Protein AF-A0A4R5G8E4-F1 (afdb_monomer)

Sequence (306 aa):
MAGPEPRLIDLRTAVPADWSLTGLSAPQWDGVNYYRAPSAPFSRLTFTTAAPRFVQFRYQLFAPEKAVTGRVFLNGHLLDTFTFPAGKFVNREATGYTRAGDNTLVVEYLCGSSVCRNVPLRQYWSQVTLAKTSRARTDVGLGIERWILDAPGSPLSVQGTGKLLFDNENYFRFVNKREFTLSWPKGTRVLDASFQVSADEPFRVTVRMDGQIVMQKRGDRTTSVAPTLSLVGYPRATSLQVQVDCLSRHQDCARLYFTRASVVPPEVAAPPTLTTLLVTGGLVLLVLLLLAWGLRLLPAVDRVRG

pLDDT: mean 86.49, std 12.92, range [38.59, 98.06]

Nearest PDB structures (foldseek):
  7ay3-assembly1_A  TM=6.146E-01  e=5.479E-04  uncultured bacterium
  1ux7-assembly1_A  TM=6.074E-01  e=4.045E-03  Paenibacillus polymyxa
  6kka-assembly2_B  TM=2.864E-01  e=8.257E-04  Bacillus sp. 41M-1
  2dcj-assembly1_B  TM=2.643E-01  e=3.828E-04  Bacillus sp. 41M-1
  2dck-assembly1_A  TM=3.224E-01  e=6.095E-03  Bacillus sp. 41M-1

Solvent-accessible surface area (backbone atoms only — not comparable to full-atom values): 16578 Å² total; per-residue (Å²): 132,84,49,61,84,59,50,76,43,54,59,36,83,52,70,60,91,84,41,48,77,42,34,48,49,71,66,42,74,79,88,85,53,51,20,27,36,62,74,44,51,35,35,38,40,39,41,70,32,96,47,52,26,36,37,38,40,39,38,22,46,35,24,66,87,48,48,33,38,39,38,35,26,50,73,83,42,79,55,44,76,45,79,34,52,43,66,35,86,47,85,43,75,39,46,52,73,46,51,56,41,79,37,40,39,35,40,38,39,20,43,79,98,40,71,44,82,90,64,77,42,37,37,50,43,42,33,44,35,42,25,68,52,60,64,15,63,39,83,74,56,96,73,29,34,35,34,26,52,81,19,78,88,29,71,43,44,76,44,45,53,52,68,71,45,72,81,85,50,51,60,32,23,35,34,48,63,35,32,34,38,43,36,48,61,82,92,48,42,45,44,32,42,33,35,30,40,38,28,88,42,51,32,36,43,37,34,27,48,97,86,41,80,79,46,76,51,70,33,26,68,89,40,64,40,68,58,72,44,79,26,68,93,42,65,81,59,48,52,40,42,36,36,45,52,47,80,87,44,77,52,59,46,33,37,43,30,77,41,34,36,34,27,42,66,77,80,75,76,70,75,80,48,71,64,56,54,48,53,53,51,46,50,54,49,49,52,52,48,53,50,53,52,57,63,67,71,70,82,81,76,88,83,82,82,133

Structure (mmCIF, N/CA/C/O backbone):
data_AF-A0A4R5G8E4-F1
#
_entry.id   AF-A0A4R5G8E4-F1
#
loop_
_atom_site.group_PDB
_atom_site.id
_atom_site.type_symbol
_atom_site.label_atom_id
_atom_site.label_alt_id
_atom_site.label_comp_id
_atom_site.label_asym_id
_atom_site.label_entity_id
_atom_site.label_seq_id
_atom_site.pdbx_PDB_ins_code
_atom_site.Cartn_x
_atom_site.Cartn_y
_atom_site.Cartn_z
_atom_site.occupancy
_atom_site.B_iso_or_equiv
_atom_site.auth_seq_id
_atom_site.auth_comp_id
_atom_site.auth_asym_id
_atom_site.auth_atom_id
_atom_site.pdbx_PDB_model_num
ATOM 1 N N . MET A 1 1 ? 4.624 -3.985 17.337 1.00 46.62 1 MET A N 1
ATOM 2 C CA . MET A 1 1 ? 4.797 -5.258 16.604 1.00 46.62 1 MET A CA 1
ATOM 3 C C . MET A 1 1 ? 5.696 -4.939 15.432 1.00 46.62 1 MET A C 1
ATOM 5 O O . MET A 1 1 ? 5.311 -4.072 14.663 1.00 46.62 1 MET A O 1
ATOM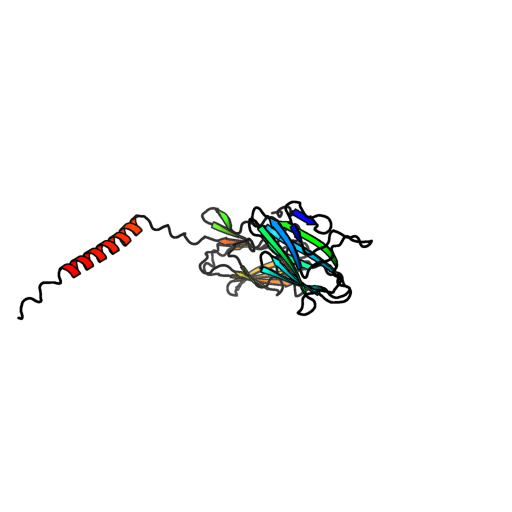 9 N N . ALA A 1 2 ? 6.884 -5.537 15.349 1.00 46.66 2 ALA A N 1
ATOM 10 C CA . ALA A 1 2 ? 7.732 -5.389 14.169 1.00 46.66 2 ALA A CA 1
ATOM 11 C C . ALA A 1 2 ? 7.016 -6.001 12.954 1.00 46.66 2 ALA A C 1
ATOM 13 O O . ALA A 1 2 ? 6.349 -7.034 13.093 1.00 46.66 2 ALA A O 1
ATOM 14 N N . GLY A 1 3 ? 7.101 -5.352 11.794 1.00 49.03 3 GLY A N 1
ATOM 15 C CA . GLY A 1 3 ? 6.592 -5.922 10.555 1.00 49.03 3 GLY A CA 1
ATOM 16 C C . GLY A 1 3 ? 7.321 -7.216 10.180 1.00 49.03 3 GLY A C 1
ATOM 17 O O . GLY A 1 3 ? 8.401 -7.512 10.690 1.00 49.03 3 GLY A O 1
ATOM 18 N N . PRO A 1 4 ? 6.722 -8.036 9.307 1.00 57.88 4 PRO A N 1
ATOM 19 C CA . PRO A 1 4 ? 7.383 -9.226 8.789 1.00 57.88 4 PRO A CA 1
ATOM 20 C C . PRO A 1 4 ? 8.597 -8.829 7.944 1.00 57.88 4 PRO A C 1
ATOM 22 O O . PRO A 1 4 ? 8.485 -7.908 7.138 1.00 57.88 4 PRO A O 1
ATOM 25 N N . GLU A 1 5 ? 9.708 -9.565 8.064 1.00 69.88 5 GLU A N 1
ATOM 26 C CA . GLU A 1 5 ? 10.880 -9.335 7.213 1.00 69.88 5 GLU A CA 1
ATOM 27 C C . GLU A 1 5 ? 10.486 -9.407 5.728 1.00 69.88 5 GLU A C 1
ATOM 29 O O . GLU A 1 5 ? 9.968 -10.437 5.264 1.00 69.88 5 GLU A O 1
ATOM 34 N N . PRO A 1 6 ? 10.659 -8.307 4.979 1.00 82.25 6 PRO A N 1
ATOM 35 C CA . PRO A 1 6 ? 10.312 -8.267 3.575 1.00 82.25 6 PRO A CA 1
ATOM 36 C C . PRO A 1 6 ? 11.346 -9.039 2.753 1.00 82.25 6 PRO A C 1
ATOM 38 O O . PRO A 1 6 ? 12.552 -8.856 2.905 1.00 82.25 6 PRO A O 1
ATOM 41 N N . ARG A 1 7 ? 10.884 -9.859 1.805 1.00 89.06 7 ARG A N 1
ATOM 42 C CA . ARG A 1 7 ? 11.763 -10.412 0.770 1.00 89.06 7 ARG A CA 1
ATOM 43 C C . ARG A 1 7 ? 11.917 -9.368 -0.326 1.00 89.06 7 ARG A C 1
ATOM 45 O O . ARG A 1 7 ? 10.941 -9.037 -1.000 1.00 89.06 7 ARG A O 1
ATOM 52 N N . LEU A 1 8 ? 13.135 -8.875 -0.503 1.00 90.44 8 LEU A N 1
ATOM 53 C CA . LEU A 1 8 ? 13.502 -7.939 -1.558 1.00 90.44 8 LEU A CA 1
ATOM 54 C C . LEU A 1 8 ? 14.050 -8.705 -2.765 1.00 90.44 8 LEU A C 1
ATOM 56 O O . LEU A 1 8 ? 14.945 -9.534 -2.622 1.00 90.44 8 LEU A O 1
ATOM 60 N N . ILE A 1 9 ? 13.515 -8.426 -3.951 1.00 93.06 9 ILE A N 1
ATOM 61 C CA . ILE A 1 9 ? 13.981 -8.978 -5.221 1.00 93.06 9 ILE A CA 1
ATOM 62 C C . ILE A 1 9 ? 14.403 -7.819 -6.122 1.00 93.06 9 ILE A C 1
ATOM 64 O O . ILE A 1 9 ? 13.571 -6.998 -6.515 1.00 93.06 9 ILE A O 1
ATOM 68 N N . ASP A 1 10 ? 15.690 -7.767 -6.460 1.00 92.12 10 ASP A N 1
ATOM 69 C CA . ASP A 1 10 ? 16.248 -6.805 -7.407 1.00 92.12 10 ASP A CA 1
ATOM 70 C C . ASP A 1 10 ? 16.200 -7.364 -8.834 1.00 92.12 10 ASP A C 1
ATOM 72 O O . ASP A 1 10 ? 17.018 -8.194 -9.217 1.00 92.12 10 ASP A O 1
ATOM 76 N N . LEU A 1 11 ? 15.256 -6.877 -9.639 1.00 91.81 11 LEU A N 1
ATOM 77 C CA . LEU A 1 11 ? 15.038 -7.350 -11.008 1.00 91.81 11 LEU A CA 1
ATOM 78 C C . LEU A 1 11 ? 16.075 -6.813 -12.005 1.00 91.81 11 LEU A C 1
ATOM 80 O O . LEU A 1 11 ? 16.074 -7.219 -13.171 1.00 91.81 11 LEU A O 1
ATOM 84 N N . ARG A 1 12 ? 16.954 -5.891 -11.592 1.00 87.50 12 ARG A N 1
ATOM 85 C CA . ARG A 1 12 ? 17.979 -5.314 -12.475 1.00 87.50 12 AR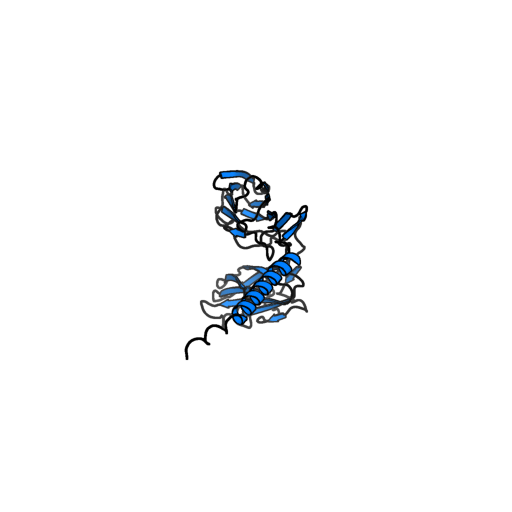G A CA 1
ATOM 86 C C . ARG A 1 12 ? 18.997 -6.361 -12.892 1.00 87.50 12 ARG A C 1
ATOM 88 O O . ARG A 1 12 ? 19.331 -6.442 -14.067 1.00 87.50 12 ARG A O 1
ATOM 95 N N . THR A 1 13 ? 19.452 -7.167 -11.939 1.00 82.56 13 THR A N 1
ATOM 96 C CA . THR A 1 13 ? 20.591 -8.077 -12.107 1.00 82.56 13 THR A CA 1
ATOM 97 C C . THR A 1 13 ? 20.150 -9.525 -12.252 1.00 82.56 13 THR A C 1
ATOM 99 O O . THR A 1 13 ? 20.629 -10.217 -13.146 1.00 82.56 13 THR A O 1
ATOM 102 N N . ALA A 1 14 ? 19.190 -9.977 -11.444 1.00 85.31 14 ALA A N 1
ATOM 103 C CA . ALA A 1 14 ? 18.739 -11.362 -11.441 1.00 85.31 14 ALA A CA 1
ATOM 104 C C . ALA A 1 14 ? 17.229 -11.469 -11.215 1.00 85.31 14 ALA A C 1
ATOM 106 O O . ALA A 1 14 ? 16.607 -10.649 -10.549 1.00 85.31 14 ALA A O 1
ATOM 107 N N . VAL A 1 15 ? 16.631 -12.513 -11.775 1.00 90.50 15 VAL A N 1
ATOM 108 C CA . VAL A 1 15 ? 15.240 -12.888 -11.513 1.00 90.50 15 VAL A CA 1
ATOM 109 C C . VAL A 1 15 ? 15.291 -14.255 -10.829 1.00 90.50 15 VAL A C 1
ATOM 111 O O . VAL A 1 15 ? 16.058 -15.101 -11.296 1.00 90.50 15 VAL A O 1
ATOM 114 N N . PRO A 1 16 ? 14.565 -14.481 -9.715 1.00 93.19 16 PRO A N 1
ATOM 115 C CA . PRO A 1 16 ? 14.513 -15.794 -9.077 1.00 93.19 16 PRO A CA 1
ATOM 116 C C . PRO A 1 16 ? 14.165 -16.895 -10.084 1.00 93.19 16 PRO A C 1
ATOM 118 O O . PRO A 1 16 ? 13.388 -16.656 -11.004 1.00 93.19 16 PRO A O 1
ATOM 121 N N . ALA A 1 17 ? 14.729 -18.092 -9.914 1.00 90.44 17 ALA A N 1
ATOM 122 C CA . ALA A 1 17 ? 14.579 -19.180 -10.886 1.00 90.44 17 ALA A CA 1
ATOM 123 C C . ALA A 1 17 ? 13.117 -19.630 -11.083 1.00 90.44 17 ALA A C 1
ATOM 125 O O . ALA A 1 17 ? 12.757 -20.117 -12.149 1.00 90.44 17 ALA A O 1
ATOM 126 N N . ASP A 1 18 ? 12.276 -19.450 -10.064 1.00 91.56 18 ASP A N 1
ATOM 127 C CA . ASP A 1 18 ? 10.840 -19.737 -10.069 1.00 91.56 18 ASP A CA 1
ATOM 128 C C . ASP A 1 18 ? 9.985 -18.585 -10.633 1.00 91.56 18 ASP A C 1
ATOM 130 O O . ASP A 1 18 ? 8.755 -18.660 -10.629 1.00 91.56 18 ASP A O 1
ATOM 134 N N . TRP A 1 19 ? 10.609 -17.485 -11.065 1.00 95.94 19 TRP A N 1
ATOM 135 C CA . TRP A 1 19 ? 9.947 -16.294 -11.597 1.00 95.94 19 TRP A CA 1
ATOM 136 C C . TRP A 1 19 ? 10.278 -16.137 -13.080 1.00 95.94 19 TRP A C 1
ATOM 138 O O . TRP A 1 19 ? 11.355 -16.503 -13.543 1.00 95.94 19 TRP A O 1
ATOM 148 N N . SER A 1 20 ? 9.365 -15.531 -13.836 1.00 95.88 20 SER A N 1
ATOM 149 C CA . SER A 1 20 ? 9.596 -15.223 -15.249 1.00 95.88 20 SER A CA 1
ATOM 150 C C . SER A 1 20 ? 9.395 -13.739 -15.510 1.00 95.88 20 SER A C 1
ATOM 152 O O . SER A 1 20 ? 8.371 -13.159 -15.145 1.00 95.88 20 SER A O 1
ATOM 154 N N . LEU A 1 21 ? 10.402 -13.121 -16.127 1.00 95.38 21 LEU A N 1
ATOM 155 C CA . LEU A 1 21 ? 10.407 -11.722 -16.534 1.00 95.38 21 LEU A CA 1
ATOM 156 C C . LEU A 1 21 ? 10.500 -11.655 -18.057 1.00 95.38 21 LEU A C 1
ATOM 158 O O . LEU A 1 21 ? 11.458 -12.143 -18.651 1.00 95.38 21 LEU A O 1
ATOM 162 N N . THR A 1 22 ? 9.506 -11.037 -18.684 1.00 95.62 22 THR A N 1
ATOM 163 C CA . THR A 1 22 ? 9.380 -10.932 -20.143 1.00 95.62 22 THR A CA 1
ATOM 164 C C . THR A 1 22 ? 9.108 -9.488 -20.563 1.00 95.62 22 THR A C 1
ATOM 166 O O . THR A 1 22 ? 8.729 -8.647 -19.744 1.00 95.62 22 THR A O 1
ATOM 169 N N . GLY A 1 23 ? 9.335 -9.183 -21.844 1.00 93.38 23 GLY A N 1
ATOM 170 C CA . GLY A 1 23 ? 9.199 -7.823 -22.383 1.00 93.38 23 GLY A CA 1
ATOM 171 C C . GLY A 1 23 ? 10.332 -6.869 -21.986 1.00 93.38 23 GLY A C 1
ATOM 172 O O . GLY A 1 23 ? 10.237 -5.670 -22.230 1.00 93.38 23 GLY A O 1
ATOM 173 N N . LEU A 1 24 ? 11.406 -7.392 -21.387 1.00 93.69 24 LEU A N 1
ATOM 174 C CA . LEU A 1 24 ? 12.638 -6.674 -21.065 1.00 93.69 24 LEU A CA 1
ATOM 175 C C . LEU A 1 24 ? 13.841 -7.430 -21.639 1.00 93.69 24 LEU A C 1
ATOM 177 O O . LEU A 1 24 ? 13.823 -8.658 -21.738 1.00 93.69 24 LEU A O 1
ATOM 181 N N . SER A 1 25 ? 14.903 -6.703 -21.971 1.00 93.50 25 SER A N 1
ATOM 182 C CA . SER A 1 25 ? 16.205 -7.271 -22.315 1.00 93.50 25 SER A CA 1
ATOM 183 C C . SER A 1 25 ? 16.842 -8.011 -21.130 1.00 93.50 25 SER A C 1
ATOM 185 O O . SER A 1 25 ? 16.441 -7.857 -19.968 1.00 93.50 25 SER A O 1
ATOM 187 N N . ALA A 1 26 ? 17.915 -8.756 -21.410 1.00 92.88 26 ALA A N 1
ATOM 188 C CA . ALA A 1 26 ? 18.899 -9.121 -20.390 1.00 92.88 26 ALA A CA 1
ATOM 189 C C . ALA A 1 26 ? 19.466 -7.856 -19.694 1.00 92.88 26 ALA A C 1
ATOM 191 O O . ALA A 1 26 ? 19.356 -6.763 -20.265 1.00 92.88 26 ALA A O 1
ATOM 192 N N . PRO A 1 27 ? 20.044 -7.970 -18.480 1.00 94.38 27 PRO A N 1
ATOM 193 C CA . PRO A 1 27 ? 20.725 -6.850 -17.834 1.00 94.38 27 PRO A CA 1
ATOM 194 C C . PRO A 1 27 ? 21.800 -6.251 -18.743 1.00 94.38 27 PRO A C 1
ATOM 196 O O . PRO A 1 27 ? 22.565 -6.977 -19.375 1.00 94.38 27 PRO A O 1
ATOM 199 N N . GLN A 1 28 ? 21.867 -4.928 -18.782 1.00 9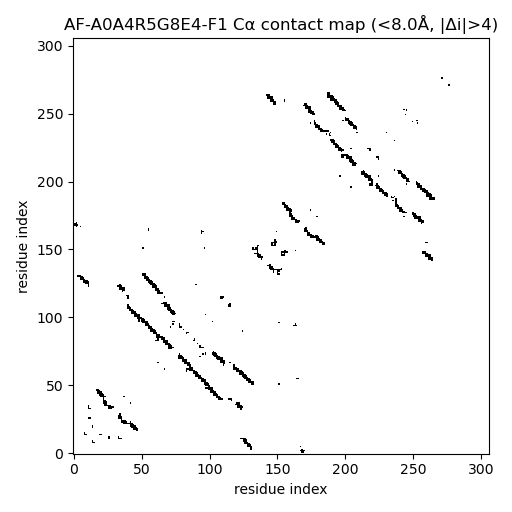4.81 28 GLN A N 1
ATOM 200 C CA . GLN A 1 28 ? 22.857 -4.145 -19.512 1.00 94.81 28 GLN A CA 1
ATOM 201 C C . GLN A 1 28 ? 23.531 -3.162 -18.556 1.00 94.81 28 GLN A C 1
ATOM 203 O O . GLN A 1 28 ? 22.960 -2.801 -17.529 1.00 94.81 28 GLN A O 1
ATOM 208 N N . TRP A 1 29 ? 24.739 -2.725 -18.898 1.00 93.06 29 TRP A N 1
ATOM 209 C CA . TRP A 1 29 ? 25.522 -1.755 -18.135 1.00 93.06 29 TRP A CA 1
ATOM 210 C C . TRP A 1 29 ? 25.802 -0.537 -19.014 1.00 93.06 29 TRP A C 1
ATOM 212 O O . TRP A 1 29 ? 26.236 -0.700 -20.153 1.00 93.06 29 TRP A O 1
ATOM 222 N N . ASP A 1 30 ? 25.537 0.673 -18.518 1.00 91.25 30 ASP A N 1
ATOM 223 C CA . ASP A 1 30 ? 25.777 1.921 -19.263 1.00 91.25 30 ASP A CA 1
ATOM 224 C C . ASP A 1 30 ? 27.037 2.685 -18.827 1.00 91.25 30 ASP A C 1
ATOM 226 O O . ASP A 1 30 ? 27.245 3.818 -19.253 1.00 91.25 30 ASP A O 1
ATOM 230 N N . GLY A 1 31 ? 27.876 2.075 -17.984 1.00 92.19 31 GLY A N 1
ATOM 231 C CA . GLY A 1 31 ? 29.051 2.719 -17.392 1.00 92.19 31 GLY A CA 1
ATOM 232 C C . GLY A 1 31 ? 28.839 3.182 -15.950 1.00 92.19 31 GLY A C 1
ATOM 233 O O . GLY A 1 31 ? 29.825 3.362 -15.240 1.00 92.19 31 GLY A O 1
ATOM 234 N N . VAL A 1 32 ? 27.585 3.330 -15.501 1.00 89.81 32 VAL A N 1
ATOM 235 C CA . VAL A 1 32 ? 27.260 3.819 -14.149 1.00 89.81 32 VAL A CA 1
ATOM 236 C C . VAL A 1 32 ? 26.230 2.940 -13.445 1.00 89.81 32 VAL A C 1
ATOM 238 O O . VAL A 1 32 ? 26.355 2.696 -12.247 1.00 89.81 32 VAL A O 1
ATOM 241 N N . ASN A 1 33 ? 25.206 2.465 -14.159 1.00 90.50 33 ASN A N 1
ATOM 242 C CA . ASN A 1 33 ? 24.128 1.671 -13.581 1.00 90.50 33 ASN A CA 1
ATOM 243 C C . ASN A 1 33 ? 23.747 0.478 -14.463 1.00 90.50 33 ASN A C 1
ATOM 245 O O . ASN A 1 33 ? 23.790 0.526 -15.695 1.00 90.50 33 ASN A O 1
ATOM 249 N N . TYR A 1 34 ? 23.285 -0.589 -13.807 1.00 92.50 34 TYR A N 1
ATOM 250 C CA . TYR A 1 34 ? 22.592 -1.666 -14.501 1.00 92.50 34 TYR A CA 1
ATOM 251 C C . TYR A 1 34 ? 21.193 -1.215 -14.913 1.00 92.50 34 TYR A C 1
ATOM 253 O O . TYR A 1 34 ? 20.479 -0.579 -14.135 1.00 92.50 34 TYR A O 1
ATOM 261 N N . TYR A 1 35 ? 20.784 -1.594 -16.118 1.00 93.69 35 TYR A N 1
ATOM 262 C CA . TYR A 1 35 ? 19.443 -1.351 -16.628 1.00 93.69 35 TYR A CA 1
ATOM 263 C C . TYR A 1 35 ? 18.946 -2.515 -17.479 1.00 93.69 35 TYR A C 1
ATOM 265 O O . TYR A 1 35 ? 19.704 -3.390 -17.892 1.00 93.69 35 TYR A O 1
ATOM 273 N N . ARG A 1 36 ? 17.645 -2.516 -17.759 1.00 94.62 36 ARG A N 1
ATOM 274 C CA . ARG A 1 36 ? 17.037 -3.343 -18.805 1.00 94.62 36 ARG A CA 1
ATOM 275 C C . ARG A 1 36 ? 16.257 -2.453 -19.759 1.00 94.62 36 ARG A C 1
ATOM 277 O O . ARG A 1 36 ? 15.609 -1.502 -19.322 1.00 94.62 36 ARG A O 1
ATOM 284 N N . ALA A 1 37 ? 16.303 -2.753 -21.048 1.00 93.19 37 ALA A N 1
ATOM 285 C CA . ALA A 1 37 ? 15.517 -2.061 -22.058 1.00 93.19 37 ALA A CA 1
ATOM 286 C C . ALA A 1 37 ? 14.212 -2.831 -22.316 1.00 93.19 37 ALA A C 1
ATOM 288 O O . ALA A 1 37 ? 14.268 -4.034 -22.586 1.00 93.19 37 ALA A O 1
ATOM 289 N N . PRO A 1 38 ? 13.035 -2.187 -22.242 1.00 91.62 38 PRO A N 1
ATOM 290 C CA . PRO A 1 38 ? 11.805 -2.758 -22.766 1.00 91.62 38 PRO A CA 1
ATOM 291 C C . PRO A 1 38 ? 11.956 -3.190 -24.225 1.00 91.62 38 PRO A C 1
ATOM 293 O O . PRO A 1 38 ? 12.318 -2.392 -25.085 1.00 91.62 38 PRO A O 1
ATOM 296 N N . SER A 1 39 ? 11.679 -4.465 -24.489 1.00 89.50 39 SER A N 1
ATOM 297 C CA . SER A 1 39 ? 11.668 -5.055 -25.834 1.00 89.50 39 SER A CA 1
ATOM 298 C C . SER A 1 39 ? 10.255 -5.166 -26.411 1.00 89.50 39 SER A C 1
ATOM 300 O O . SER A 1 39 ? 10.076 -5.555 -27.563 1.00 89.50 39 SER A O 1
ATOM 302 N N . ALA A 1 40 ? 9.247 -4.823 -25.611 1.00 87.31 40 ALA A N 1
ATOM 303 C CA . ALA A 1 40 ? 7.841 -4.857 -25.965 1.00 87.31 40 ALA A CA 1
ATOM 304 C C . ALA A 1 40 ? 7.106 -3.631 -25.381 1.00 87.31 40 ALA A C 1
ATOM 306 O O . AL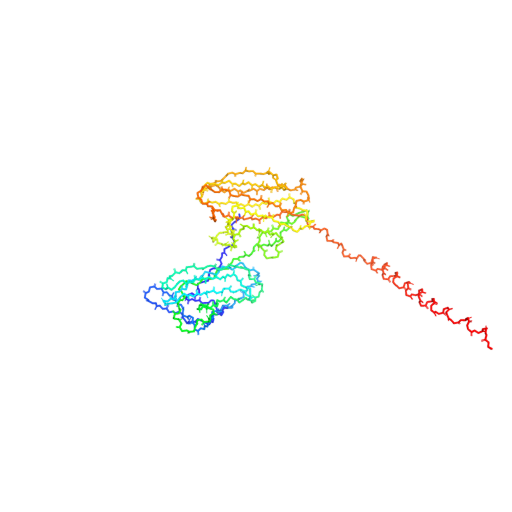A A 1 40 ? 7.615 -2.974 -24.470 1.00 87.31 40 ALA A O 1
ATOM 307 N N . PRO A 1 41 ? 5.874 -3.352 -25.848 1.00 89.69 41 PRO A N 1
ATOM 308 C CA . PRO A 1 41 ? 4.954 -2.353 -25.281 1.00 89.69 41 PRO A CA 1
ATOM 309 C C . PRO A 1 41 ? 4.696 -2.440 -23.774 1.00 89.69 41 PRO A C 1
ATOM 311 O O . PRO A 1 41 ? 4.137 -1.519 -23.177 1.00 89.69 41 PRO A O 1
ATOM 314 N N . PHE A 1 42 ? 5.042 -3.573 -23.177 1.00 93.19 42 PHE A N 1
ATOM 315 C CA . PHE A 1 42 ? 4.871 -3.858 -21.771 1.00 93.19 42 PHE A CA 1
ATOM 316 C C . PHE A 1 42 ? 6.031 -4.712 -21.268 1.00 93.19 42 PHE A C 1
ATOM 318 O O . PHE A 1 42 ? 6.632 -5.472 -22.028 1.00 93.19 42 PHE A O 1
ATOM 325 N N . SER A 1 43 ? 6.287 -4.642 -19.968 1.00 94.38 43 SER A N 1
ATOM 326 C CA . SER A 1 43 ? 7.040 -5.667 -19.251 1.00 94.38 43 SER A CA 1
ATOM 327 C C . SER A 1 43 ? 6.099 -6.475 -18.372 1.00 94.38 43 SER A C 1
ATOM 329 O O . SER A 1 43 ? 5.084 -5.970 -17.883 1.00 94.38 43 SER A O 1
ATOM 331 N N . ARG A 1 44 ? 6.407 -7.759 -18.203 1.00 96.50 44 ARG A N 1
ATOM 332 C CA . ARG A 1 44 ? 5.591 -8.681 -17.417 1.00 96.50 44 ARG A CA 1
ATOM 333 C C . ARG A 1 44 ? 6.473 -9.521 -16.516 1.00 96.50 44 ARG A C 1
ATOM 335 O O . ARG A 1 44 ? 7.383 -10.192 -16.996 1.00 96.50 44 ARG A O 1
ATOM 342 N N . LEU A 1 45 ? 6.133 -9.527 -15.236 1.00 97.12 45 LEU A N 1
ATOM 343 C CA . LEU A 1 45 ? 6.688 -10.420 -14.236 1.00 97.12 45 LEU A CA 1
ATOM 344 C C . LEU A 1 45 ? 5.605 -11.395 -13.773 1.00 97.12 45 LEU A C 1
ATOM 346 O O . LEU A 1 45 ? 4.571 -10.969 -13.260 1.00 97.12 45 LEU A O 1
ATOM 350 N N . THR A 1 46 ? 5.854 -12.691 -13.911 1.00 97.50 46 THR A N 1
ATOM 351 C CA . THR A 1 46 ? 5.015 -13.744 -13.329 1.00 97.50 46 THR A CA 1
ATOM 352 C C . THR A 1 46 ? 5.755 -14.432 -12.196 1.00 97.50 46 THR A C 1
ATOM 354 O O . THR A 1 46 ? 6.925 -14.790 -12.343 1.00 97.50 46 THR A O 1
ATOM 357 N N . PHE A 1 47 ? 5.074 -14.610 -11.071 1.00 96.81 47 PHE A N 1
ATOM 358 C CA . PHE A 1 47 ? 5.649 -15.192 -9.865 1.00 96.81 47 PHE A CA 1
ATOM 359 C C . PHE A 1 47 ? 4.577 -15.855 -9.008 1.00 96.81 47 PHE A C 1
ATOM 361 O O . PHE A 1 47 ? 3.399 -15.497 -9.078 1.00 96.81 47 PHE A O 1
ATOM 368 N N . THR A 1 48 ? 4.984 -16.798 -8.164 1.00 94.94 48 THR A N 1
ATOM 369 C CA . THR A 1 48 ? 4.067 -17.520 -7.282 1.00 94.94 48 THR A CA 1
ATOM 370 C C . THR A 1 48 ? 4.210 -17.053 -5.838 1.00 94.94 48 THR A C 1
ATOM 372 O O . THR A 1 48 ? 5.290 -16.681 -5.371 1.00 94.94 48 THR A O 1
ATOM 375 N N . THR A 1 49 ? 3.101 -17.043 -5.100 1.00 93.06 49 THR A N 1
ATOM 376 C CA . THR A 1 49 ? 3.127 -16.832 -3.649 1.00 93.06 49 THR A CA 1
ATOM 377 C C . THR A 1 49 ? 2.268 -17.876 -2.952 1.00 93.06 49 THR A C 1
ATOM 379 O O . THR A 1 49 ? 1.113 -18.061 -3.312 1.00 93.06 49 THR A O 1
ATOM 382 N N . ALA A 1 50 ? 2.797 -18.534 -1.917 1.00 91.00 50 ALA A N 1
ATOM 383 C CA . ALA A 1 50 ? 2.075 -19.588 -1.188 1.00 91.00 50 ALA A CA 1
ATOM 384 C C . ALA A 1 50 ? 0.819 -19.091 -0.437 1.00 91.00 50 ALA A C 1
ATOM 386 O O . ALA A 1 50 ? -0.077 -19.861 -0.121 1.00 91.00 50 ALA A O 1
ATOM 387 N N . ALA A 1 51 ? 0.762 -17.796 -0.136 1.00 90.19 51 ALA A N 1
ATOM 388 C CA . ALA A 1 51 ? -0.353 -17.116 0.515 1.00 90.19 51 ALA A CA 1
ATOM 389 C C . ALA A 1 51 ? -0.390 -15.667 0.008 1.00 90.19 51 ALA A C 1
ATOM 391 O O . ALA A 1 51 ? 0.638 -15.216 -0.511 1.00 90.19 51 ALA A O 1
ATOM 392 N N . PRO A 1 52 ? -1.498 -14.922 0.185 1.00 90.38 52 PRO A N 1
ATOM 393 C CA . PRO A 1 52 ? -1.526 -13.494 -0.109 1.00 90.38 52 PRO A CA 1
ATOM 394 C C . PRO A 1 52 ? -0.333 -12.759 0.516 1.00 90.38 52 PRO A C 1
ATOM 396 O O . PRO A 1 52 ? 0.044 -13.005 1.666 1.00 90.38 52 PRO A O 1
ATOM 399 N N . ARG A 1 53 ? 0.293 -11.875 -0.260 1.00 91.31 53 ARG A N 1
ATOM 400 C CA . ARG A 1 53 ? 1.418 -11.025 0.146 1.00 91.31 53 ARG A CA 1
ATOM 401 C C . ARG A 1 53 ? 1.107 -9.585 -0.200 1.00 91.31 53 ARG A C 1
ATOM 403 O O . ARG A 1 53 ? 0.460 -9.306 -1.205 1.00 91.31 53 ARG A O 1
ATOM 410 N N . PHE A 1 54 ? 1.596 -8.669 0.621 1.00 91.31 54 PHE A N 1
ATOM 411 C CA . PHE A 1 54 ? 1.728 -7.296 0.173 1.00 91.31 54 PHE A CA 1
ATOM 412 C C . PHE A 1 54 ? 2.873 -7.246 -0.835 1.00 91.31 54 PHE A C 1
ATOM 414 O O . PHE A 1 54 ? 3.941 -7.813 -0.584 1.00 91.31 54 PHE A O 1
ATOM 421 N N . VAL A 1 55 ? 2.640 -6.589 -1.963 1.00 92.50 55 VAL A N 1
ATOM 422 C CA . VAL A 1 55 ? 3.657 -6.338 -2.975 1.00 92.50 55 VAL A CA 1
ATOM 423 C C . VAL A 1 55 ? 3.869 -4.840 -3.118 1.00 92.50 55 VAL A C 1
ATOM 425 O O . VAL A 1 55 ? 2.917 -4.078 -3.274 1.00 92.50 55 VAL A O 1
ATOM 428 N N . GLN A 1 56 ? 5.132 -4.433 -3.084 1.00 93.50 56 GLN A N 1
ATOM 429 C CA . GLN A 1 56 ? 5.579 -3.092 -3.434 1.00 93.50 56 GLN A CA 1
ATOM 430 C C . GLN A 1 56 ? 6.529 -3.215 -4.616 1.00 93.50 56 GLN A C 1
ATOM 432 O O . GLN A 1 56 ? 7.584 -3.841 -4.524 1.00 93.50 56 GLN A O 1
ATOM 437 N N . PHE A 1 57 ? 6.129 -2.634 -5.738 1.00 94.19 57 PHE A N 1
ATOM 438 C CA . PHE A 1 57 ? 6.914 -2.582 -6.954 1.00 94.19 57 PHE A CA 1
ATOM 439 C C . PHE A 1 57 ? 7.478 -1.178 -7.126 1.00 94.19 57 PHE A C 1
ATOM 441 O O . PHE A 1 57 ? 6.756 -0.238 -7.465 1.00 94.19 57 PHE A O 1
ATOM 448 N N . ARG A 1 58 ? 8.779 -1.042 -6.873 1.00 93.12 58 ARG A N 1
ATOM 449 C CA . ARG A 1 58 ? 9.530 0.189 -7.115 1.00 93.12 58 ARG A CA 1
ATOM 450 C C . ARG A 1 58 ? 10.148 0.119 -8.490 1.00 93.12 58 ARG A C 1
ATOM 452 O O . ARG A 1 58 ? 10.825 -0.858 -8.815 1.00 93.12 58 ARG A O 1
ATOM 459 N N . TYR A 1 59 ? 9.941 1.162 -9.277 1.00 90.31 59 TYR A N 1
ATOM 460 C CA . TYR A 1 59 ? 10.508 1.227 -10.604 1.00 90.31 59 TYR A CA 1
ATOM 461 C C . TYR A 1 59 ? 10.927 2.639 -11.016 1.00 90.31 59 TYR A C 1
ATOM 463 O O . TYR A 1 59 ? 10.288 3.630 -10.667 1.00 90.31 59 TYR A O 1
ATOM 471 N N . GLN A 1 60 ? 12.020 2.727 -11.764 1.00 93.56 60 GLN A N 1
ATOM 472 C CA . GLN A 1 60 ? 12.556 3.950 -12.342 1.00 93.56 60 GLN A CA 1
ATOM 473 C C . GLN A 1 60 ? 12.747 3.724 -13.835 1.00 93.56 60 GLN A C 1
ATOM 475 O O . GLN A 1 60 ? 13.486 2.826 -14.249 1.00 93.56 60 GLN A O 1
ATOM 480 N N . LEU A 1 61 ? 12.077 4.552 -14.628 1.00 92.50 61 LEU A N 1
ATOM 481 C CA . LEU A 1 61 ? 12.154 4.540 -16.079 1.00 92.50 61 LEU A CA 1
ATOM 482 C C . LEU A 1 61 ? 12.803 5.840 -16.551 1.00 92.50 61 LEU A C 1
ATOM 484 O O . LEU A 1 61 ? 12.458 6.919 -16.068 1.00 92.50 61 LEU A O 1
ATOM 488 N N . PHE A 1 62 ? 13.712 5.723 -17.507 1.00 92.38 62 PHE A N 1
ATOM 489 C CA . PHE A 1 62 ? 14.290 6.833 -18.243 1.00 92.38 62 PHE A CA 1
ATOM 490 C C . PHE A 1 62 ? 13.873 6.734 -19.709 1.00 92.38 62 PHE A C 1
ATOM 492 O O . PHE A 1 62 ? 13.982 5.674 -20.330 1.00 92.38 62 PHE A O 1
ATOM 499 N N . ALA A 1 63 ? 13.402 7.852 -20.250 1.00 92.06 63 ALA A N 1
ATOM 500 C CA . ALA A 1 63 ? 13.063 8.014 -21.654 1.00 92.06 63 ALA A CA 1
ATOM 501 C C . ALA A 1 63 ? 13.690 9.334 -22.126 1.00 92.06 63 ALA A C 1
ATOM 503 O O . ALA A 1 63 ? 13.323 10.379 -21.591 1.00 92.06 63 ALA A O 1
ATOM 504 N N . PRO A 1 64 ? 14.647 9.331 -23.067 1.00 90.81 64 PRO A N 1
ATOM 505 C CA . PRO A 1 64 ? 15.428 10.530 -23.373 1.00 90.81 64 PRO A CA 1
ATOM 506 C C . PRO A 1 64 ? 14.596 11.617 -24.061 1.00 90.81 64 PRO A C 1
ATOM 508 O O . PRO A 1 64 ? 14.716 12.788 -23.722 1.00 90.81 64 PRO A O 1
ATOM 511 N N . GLU A 1 65 ? 13.723 11.230 -24.990 1.00 89.56 65 GLU A N 1
ATOM 512 C CA . GLU A 1 65 ? 13.114 12.170 -25.943 1.00 89.56 65 GLU A CA 1
ATOM 513 C C . GLU A 1 65 ? 11.639 12.465 -25.672 1.00 89.56 65 GLU A C 1
ATOM 515 O O . GLU A 1 65 ? 11.130 13.519 -26.049 1.00 89.56 65 GLU A O 1
ATOM 520 N N . LYS A 1 66 ? 10.918 11.531 -25.044 1.00 91.00 66 LYS A N 1
ATOM 521 C CA . LYS A 1 66 ? 9.467 11.632 -24.859 1.00 91.00 66 LYS A CA 1
ATOM 522 C C . LYS A 1 66 ? 9.061 11.256 -23.452 1.00 91.00 66 LYS A C 1
ATOM 524 O O . LYS A 1 66 ? 9.626 10.346 -22.853 1.00 91.00 66 LYS A O 1
ATOM 529 N N . ALA A 1 67 ? 8.046 11.955 -22.951 1.00 93.19 67 ALA A N 1
ATOM 530 C CA . ALA A 1 67 ? 7.393 11.555 -21.723 1.00 93.19 67 ALA A CA 1
ATOM 531 C C . ALA A 1 67 ? 6.633 10.241 -21.943 1.00 93.19 67 ALA A C 1
ATOM 533 O O . ALA A 1 67 ? 6.031 10.028 -22.998 1.00 93.19 67 ALA A O 1
ATOM 534 N N . VAL A 1 68 ? 6.658 9.381 -20.931 1.00 93.81 68 VAL A N 1
ATOM 535 C CA . VAL A 1 68 ? 6.040 8.055 -20.962 1.00 93.81 68 VAL A CA 1
ATOM 536 C C . VAL A 1 68 ? 5.065 7.939 -19.811 1.00 93.81 68 VAL A C 1
ATOM 538 O O . VAL A 1 68 ? 5.406 8.234 -18.669 1.00 93.81 68 VAL A O 1
ATOM 541 N N . THR A 1 69 ? 3.861 7.470 -20.090 1.00 95.19 69 THR A N 1
ATOM 542 C CA . THR A 1 69 ? 2.903 7.069 -19.071 1.00 95.19 69 THR A CA 1
ATOM 543 C C . THR A 1 69 ? 3.041 5.572 -18.826 1.00 95.19 69 THR A C 1
ATOM 545 O O . THR A 1 69 ? 2.814 4.764 -19.721 1.00 95.19 69 THR A O 1
ATOM 548 N N . GLY A 1 70 ? 3.435 5.200 -17.611 1.00 93.88 70 GLY A N 1
ATOM 549 C CA . GLY A 1 70 ? 3.460 3.820 -17.145 1.00 93.88 70 GLY A CA 1
ATOM 550 C C . GLY A 1 70 ? 2.167 3.478 -16.414 1.00 93.88 70 GLY A C 1
ATOM 551 O O . GLY A 1 70 ? 1.826 4.159 -15.446 1.00 93.88 70 GLY A O 1
ATOM 552 N N . ARG A 1 71 ? 1.470 2.422 -16.833 1.00 95.50 71 ARG A N 1
ATOM 553 C CA . ARG A 1 71 ? 0.325 1.861 -16.097 1.00 95.50 71 ARG A CA 1
ATOM 554 C C . ARG A 1 71 ? 0.746 0.543 -15.469 1.00 95.50 71 ARG A C 1
ATOM 556 O O . ARG A 1 71 ? 1.211 -0.345 -16.179 1.00 95.50 71 ARG A O 1
ATOM 563 N N . VAL A 1 72 ? 0.619 0.432 -14.150 1.00 95.69 72 VAL A N 1
ATOM 564 C CA . VAL A 1 72 ? 1.048 -0.760 -13.412 1.00 95.69 72 VAL A CA 1
ATOM 565 C C . VAL A 1 72 ? -0.169 -1.569 -13.010 1.00 95.69 72 VAL A C 1
ATOM 567 O O . VAL A 1 72 ? -1.057 -1.056 -12.332 1.00 95.69 72 VAL A O 1
ATOM 570 N N . PHE A 1 73 ? -0.189 -2.840 -13.390 1.00 97.25 73 PHE A N 1
ATOM 571 C CA . PHE A 1 73 ? -1.260 -3.773 -13.081 1.00 97.25 73 PHE A CA 1
ATOM 572 C C . PHE A 1 73 ? -0.738 -4.943 -12.261 1.00 97.25 73 PHE A C 1
ATOM 574 O O . PHE A 1 73 ? 0.369 -5.427 -12.492 1.00 97.25 73 PHE A O 1
ATOM 581 N N . LEU A 1 74 ? -1.571 -5.447 -11.357 1.00 97.06 74 LEU A N 1
ATOM 582 C CA . LEU A 1 74 ? -1.357 -6.705 -10.656 1.00 97.06 74 LEU A CA 1
ATOM 583 C C . LEU A 1 74 ? -2.597 -7.572 -10.824 1.00 97.06 74 LEU A C 1
ATOM 585 O O . LEU A 1 74 ? -3.696 -7.173 -10.449 1.00 97.06 74 LEU A O 1
ATOM 589 N N . ASN A 1 75 ? -2.421 -8.759 -11.401 1.00 96.88 75 ASN A N 1
ATOM 590 C CA . ASN A 1 75 ? -3.504 -9.701 -11.690 1.00 96.88 75 ASN A CA 1
ATOM 591 C C . ASN A 1 75 ? -4.660 -9.052 -12.477 1.00 96.88 75 ASN A C 1
ATOM 593 O O . ASN A 1 75 ? -5.825 -9.322 -12.213 1.00 96.88 75 ASN A O 1
ATOM 597 N N . GLY A 1 76 ? -4.330 -8.154 -13.413 1.00 95.94 76 GLY A N 1
ATOM 598 C CA . GLY A 1 76 ? -5.300 -7.408 -14.225 1.00 95.94 76 GLY A CA 1
ATOM 599 C C . GLY A 1 76 ? -5.896 -6.164 -13.554 1.00 95.94 76 GLY A C 1
ATOM 600 O O . GLY A 1 76 ? -6.522 -5.356 -14.234 1.00 95.94 76 GLY A O 1
ATOM 601 N N . HIS A 1 77 ? -5.667 -5.948 -12.257 1.00 94.50 77 HIS A N 1
ATOM 602 C CA . HIS A 1 77 ? -6.124 -4.748 -11.560 1.00 94.50 77 HIS A CA 1
ATOM 603 C C . HIS A 1 77 ? -5.104 -3.623 -11.692 1.00 94.50 77 HIS A C 1
ATOM 605 O O . HIS A 1 77 ? -3.934 -3.806 -11.358 1.00 94.50 77 HIS A O 1
ATOM 611 N N . LEU A 1 78 ? -5.549 -2.453 -12.155 1.00 94.75 78 LEU A N 1
ATOM 612 C CA . LEU A 1 78 ? -4.719 -1.253 -12.197 1.00 94.75 78 LEU A CA 1
ATOM 613 C C . LEU A 1 78 ? -4.369 -0.837 -10.765 1.00 94.75 78 LEU A C 1
ATOM 615 O O . LEU A 1 78 ? -5.255 -0.482 -9.991 1.00 94.75 78 LEU A O 1
ATOM 619 N N . LEU A 1 79 ? -3.083 -0.877 -10.429 1.00 91.19 79 LEU A N 1
ATOM 620 C CA . LEU A 1 79 ? -2.573 -0.399 -9.150 1.00 91.19 79 LEU A CA 1
ATOM 621 C C . LEU A 1 79 ? -2.332 1.106 -9.185 1.00 91.19 79 LEU A C 1
ATOM 623 O O . LEU A 1 79 ? -2.662 1.806 -8.232 1.00 91.19 79 LEU A O 1
ATOM 627 N N . ASP A 1 80 ? -1.721 1.597 -10.265 1.00 92.38 80 ASP A N 1
ATOM 628 C CA . ASP A 1 80 ? -1.345 3.004 -10.374 1.00 92.38 80 ASP A CA 1
ATOM 629 C C . ASP A 1 80 ? -1.026 3.407 -11.827 1.00 92.38 80 ASP A C 1
ATOM 631 O O . ASP A 1 80 ? -0.801 2.561 -12.699 1.00 92.38 80 ASP A O 1
ATOM 635 N N . THR A 1 81 ? -1.009 4.713 -12.094 1.00 93.81 81 THR A N 1
ATOM 636 C CA . THR A 1 81 ? -0.625 5.316 -13.376 1.00 93.81 81 THR A CA 1
ATOM 637 C C . THR A 1 81 ? 0.320 6.483 -13.131 1.00 93.81 81 THR A C 1
ATOM 639 O O . THR A 1 81 ? -0.003 7.421 -12.407 1.00 93.81 81 THR A O 1
ATOM 642 N N . PHE A 1 82 ? 1.481 6.462 -13.780 1.00 90.62 82 PHE A N 1
ATOM 643 C CA . PHE A 1 82 ? 2.521 7.462 -13.571 1.00 90.62 82 PHE A CA 1
ATOM 644 C C . PHE A 1 82 ? 3.018 8.044 -14.875 1.00 90.62 82 PHE A C 1
ATOM 646 O O . PHE A 1 82 ? 3.179 7.328 -15.856 1.00 90.62 82 PHE A O 1
ATOM 653 N N . THR A 1 83 ? 3.395 9.316 -14.839 1.00 92.12 83 THR A N 1
ATOM 654 C CA . THR A 1 83 ? 4.137 9.949 -15.928 1.00 92.12 83 THR A CA 1
ATOM 655 C C . THR A 1 83 ? 5.622 10.040 -15.577 1.00 92.12 83 THR A C 1
ATOM 657 O O . THR A 1 83 ? 5.996 10.518 -14.496 1.00 92.12 83 THR A O 1
ATOM 660 N N . PHE A 1 84 ? 6.452 9.586 -16.512 1.00 92.12 84 PHE A N 1
ATOM 661 C CA . PHE A 1 84 ? 7.901 9.735 -16.578 1.00 92.12 84 PHE A CA 1
ATOM 662 C C . PHE A 1 84 ? 8.213 10.863 -17.555 1.00 92.12 84 PHE A C 1
ATOM 664 O O . PHE A 1 84 ? 7.962 10.705 -18.749 1.00 92.12 84 PHE A O 1
ATOM 671 N N . PRO A 1 85 ? 8.701 12.019 -17.085 1.00 93.75 85 PRO A N 1
ATOM 672 C CA . PRO A 1 85 ? 9.087 13.107 -17.970 1.00 93.75 85 PRO A CA 1
ATOM 673 C C . PRO A 1 85 ? 10.266 12.713 -18.868 1.00 93.75 85 PRO A C 1
ATOM 675 O O . PRO A 1 85 ? 11.143 11.959 -18.444 1.00 93.75 85 PRO A O 1
ATOM 678 N N . ALA A 1 86 ? 10.313 13.278 -20.076 1.00 93.94 86 ALA A N 1
ATOM 679 C CA . ALA A 1 86 ? 11.456 13.125 -20.972 1.00 93.94 86 ALA A CA 1
ATOM 680 C C . ALA A 1 86 ? 12.751 13.618 -20.303 1.00 93.94 86 ALA A C 1
ATOM 682 O O . ALA A 1 86 ? 12.749 14.640 -19.610 1.00 93.94 86 ALA A O 1
ATOM 683 N N . GLY A 1 87 ? 13.845 12.884 -20.500 1.00 93.19 87 GLY A N 1
ATOM 684 C CA . GLY A 1 87 ? 15.182 13.233 -20.027 1.00 93.19 87 GLY A CA 1
ATOM 685 C C . GLY A 1 87 ? 15.357 13.228 -18.505 1.00 93.19 87 GLY A C 1
ATOM 686 O O . GLY A 1 87 ? 16.381 13.703 -18.021 1.00 93.19 87 GLY A O 1
ATOM 687 N N . LYS A 1 88 ? 14.390 12.718 -17.727 1.00 92.31 88 LYS A N 1
ATOM 688 C CA . LYS A 1 88 ? 14.453 12.715 -16.257 1.00 92.31 88 LYS A CA 1
ATOM 689 C C . LYS A 1 88 ? 14.332 11.314 -15.680 1.00 92.31 88 LYS A C 1
ATOM 691 O O . LYS A 1 88 ? 13.516 10.509 -16.116 1.00 92.31 88 LYS A O 1
ATOM 696 N N . PHE A 1 89 ? 15.100 11.069 -14.625 1.00 88.25 89 PHE A N 1
ATOM 697 C CA . PHE A 1 89 ? 14.952 9.891 -13.782 1.00 88.25 89 PHE A CA 1
ATOM 698 C C . PHE A 1 89 ? 13.906 10.171 -12.709 1.00 88.25 89 PHE A C 1
ATOM 700 O O . PHE A 1 89 ? 14.037 11.125 -11.941 1.00 88.25 89 PHE A O 1
ATOM 707 N N . VAL A 1 90 ? 12.861 9.346 -12.648 1.00 86.31 90 VAL A N 1
ATOM 708 C CA . VAL A 1 90 ? 11.834 9.460 -11.609 1.00 86.31 90 VAL A CA 1
ATOM 709 C C . VAL A 1 90 ? 11.555 8.094 -11.008 1.00 86.31 90 VAL A C 1
ATOM 711 O O . VAL A 1 90 ? 11.209 7.155 -11.719 1.00 86.31 90 VAL A O 1
ATOM 714 N N . ASN A 1 91 ? 11.681 8.001 -9.686 1.00 88.19 91 ASN A N 1
ATOM 715 C CA . ASN A 1 91 ? 11.302 6.811 -8.936 1.00 88.19 91 ASN A CA 1
ATOM 716 C C . ASN A 1 91 ? 9.790 6.793 -8.746 1.00 88.19 91 ASN A C 1
ATOM 718 O O . ASN A 1 91 ? 9.203 7.766 -8.265 1.00 88.19 91 ASN A O 1
ATOM 722 N N . ARG A 1 92 ? 9.164 5.680 -9.109 1.00 91.12 92 ARG A N 1
ATOM 723 C CA . ARG A 1 92 ? 7.744 5.418 -8.905 1.00 91.12 92 ARG A CA 1
ATOM 724 C C . ARG A 1 92 ? 7.568 4.133 -8.122 1.00 91.12 92 ARG A C 1
ATOM 726 O O . ARG A 1 92 ? 8.425 3.254 -8.121 1.00 91.12 92 ARG A O 1
ATOM 733 N N . GLU A 1 93 ? 6.445 4.049 -7.434 1.00 91.31 93 GLU A N 1
ATOM 734 C CA . GLU A 1 93 ? 6.132 2.919 -6.577 1.00 91.31 93 GLU A CA 1
ATOM 735 C C . GLU A 1 93 ? 4.656 2.578 -6.705 1.00 91.31 93 GLU A C 1
ATOM 737 O O . GLU A 1 93 ? 3.813 3.423 -6.412 1.00 91.31 93 GLU A O 1
ATOM 742 N N . ALA A 1 94 ? 4.348 1.350 -7.107 1.00 92.00 94 ALA A N 1
ATOM 743 C CA . ALA A 1 94 ? 3.001 0.794 -7.094 1.00 92.00 94 ALA A CA 1
ATOM 744 C C . ALA A 1 94 ? 2.897 -0.274 -6.003 1.00 92.00 94 ALA A C 1
ATOM 746 O O . ALA A 1 94 ? 3.838 -1.037 -5.782 1.00 92.00 94 ALA A O 1
ATOM 747 N N . THR A 1 95 ? 1.756 -0.345 -5.326 1.00 92.25 95 THR A N 1
ATOM 748 C CA . THR A 1 95 ? 1.539 -1.260 -4.203 1.00 92.25 95 THR A CA 1
ATOM 749 C C . THR A 1 95 ? 0.207 -1.979 -4.340 1.00 92.25 95 THR A C 1
ATOM 751 O O . THR A 1 95 ? -0.734 -1.458 -4.934 1.00 92.25 95 THR A O 1
ATOM 754 N N . GLY A 1 96 ? 0.121 -3.195 -3.807 1.00 90.00 96 GLY A N 1
ATOM 755 C CA . GLY A 1 96 ? -1.099 -3.993 -3.859 1.00 90.00 96 GLY A CA 1
ATOM 756 C C . GLY A 1 96 ? -0.978 -5.302 -3.090 1.00 90.00 96 GLY A C 1
ATOM 757 O O . GLY A 1 96 ? 0.001 -5.535 -2.379 1.00 90.00 96 GLY A O 1
ATOM 758 N N . TYR A 1 97 ? -1.974 -6.171 -3.258 1.00 91.50 97 TYR A N 1
ATOM 759 C CA . TYR A 1 97 ? -1.991 -7.500 -2.654 1.00 91.50 97 TYR A CA 1
ATOM 760 C C . TYR A 1 97 ? -1.998 -8.594 -3.713 1.00 91.50 97 TYR A C 1
ATOM 762 O O . TYR A 1 97 ? -2.798 -8.578 -4.648 1.00 91.50 97 TYR A O 1
ATOM 770 N N . THR A 1 98 ? -1.107 -9.562 -3.540 1.00 92.81 98 THR A N 1
ATOM 771 C CA . THR A 1 98 ? -1.084 -10.793 -4.323 1.00 92.81 98 THR A CA 1
ATOM 772 C C . THR A 1 98 ? -2.156 -11.757 -3.820 1.00 92.81 98 THR A C 1
ATOM 774 O O . THR A 1 98 ? -2.632 -11.660 -2.685 1.00 92.81 98 THR A O 1
ATOM 777 N N . ARG A 1 99 ? -2.509 -12.732 -4.654 1.00 91.38 99 ARG A N 1
ATOM 778 C CA . ARG A 1 99 ? -3.301 -13.904 -4.259 1.00 91.38 99 ARG A CA 1
ATOM 779 C C . ARG A 1 99 ? -2.384 -15.100 -4.013 1.00 91.38 99 ARG A C 1
ATOM 781 O O . ARG A 1 99 ? -1.239 -15.105 -4.462 1.00 91.38 99 ARG A O 1
ATOM 788 N N . ALA A 1 100 ? -2.891 -16.129 -3.339 1.00 91.81 100 ALA A N 1
ATOM 789 C CA . ALA A 1 100 ? -2.210 -17.421 -3.318 1.00 91.81 100 ALA A CA 1
ATOM 790 C C . ALA A 1 100 ? -2.113 -18.004 -4.746 1.00 91.81 100 ALA A C 1
ATOM 792 O O . ALA A 1 100 ? -3.040 -17.841 -5.541 1.00 91.81 100 ALA A O 1
ATOM 793 N N . GLY A 1 101 ? -1.001 -18.668 -5.059 1.00 95.31 101 GLY A N 1
ATOM 794 C CA . GLY A 1 101 ? -0.695 -19.188 -6.393 1.00 95.31 101 GLY A CA 1
ATOM 795 C C . GLY A 1 101 ? -0.063 -18.140 -7.310 1.00 95.31 101 GLY A C 1
ATOM 796 O O . GLY A 1 101 ? 0.742 -17.316 -6.861 1.00 95.31 101 GLY A O 1
ATOM 797 N N . ASP A 1 102 ? -0.418 -18.193 -8.592 1.00 96.44 102 ASP A N 1
ATOM 798 C CA . ASP A 1 102 ? 0.208 -17.397 -9.648 1.00 96.44 102 ASP A CA 1
ATOM 799 C C . ASP A 1 102 ? -0.256 -15.942 -9.643 1.00 96.44 102 ASP A C 1
ATOM 801 O O . ASP A 1 102 ? -1.457 -15.631 -9.640 1.00 96.44 102 ASP A O 1
ATOM 805 N N . ASN A 1 103 ? 0.720 -15.045 -9.723 1.00 97.88 103 ASN A N 1
ATOM 806 C CA . ASN A 1 103 ? 0.533 -13.612 -9.818 1.00 97.88 103 ASN A CA 1
ATOM 807 C C . ASN A 1 103 ? 1.232 -13.062 -11.057 1.00 97.88 103 ASN A C 1
ATOM 809 O O . ASN A 1 103 ? 2.292 -13.540 -11.458 1.00 97.88 103 ASN A O 1
ATOM 813 N N . THR A 1 104 ? 0.635 -12.040 -11.662 1.00 98.06 104 THR A N 1
ATOM 814 C CA . THR A 1 104 ? 1.194 -11.348 -12.827 1.00 98.06 104 THR A CA 1
ATOM 815 C C . THR A 1 104 ? 1.225 -9.851 -12.567 1.00 98.06 104 THR A C 1
ATOM 817 O O . THR A 1 104 ? 0.175 -9.232 -12.406 1.00 98.06 104 THR A O 1
ATOM 820 N N . LEU A 1 105 ? 2.423 -9.271 -12.553 1.00 97.62 105 LEU A N 1
ATOM 821 C CA . LEU A 1 105 ? 2.638 -7.830 -12.536 1.00 97.62 105 LEU A CA 1
ATOM 822 C C . LEU A 1 105 ? 2.988 -7.359 -13.950 1.00 97.62 105 LEU A C 1
ATOM 824 O O . LEU A 1 105 ? 3.891 -7.909 -14.579 1.00 97.62 105 LEU A O 1
ATOM 828 N N . VAL A 1 106 ? 2.269 -6.359 -14.453 1.00 97.25 106 VAL A N 1
ATOM 829 C CA . VAL A 1 106 ? 2.468 -5.795 -15.795 1.00 97.25 106 VAL A CA 1
ATOM 830 C C . VAL A 1 106 ? 2.728 -4.304 -15.684 1.00 97.25 106 VAL A C 1
ATOM 832 O O . VAL A 1 106 ? 2.020 -3.608 -14.960 1.00 97.25 106 VAL A O 1
ATOM 835 N N . VAL A 1 107 ? 3.712 -3.811 -16.431 1.00 95.44 107 VAL A N 1
ATOM 836 C CA . VAL A 1 107 ? 3.899 -2.378 -16.670 1.00 95.44 107 VAL A CA 1
ATOM 837 C C . VAL A 1 107 ? 3.669 -2.120 -18.149 1.00 95.44 107 VAL A C 1
ATOM 839 O O . VAL A 1 107 ? 4.441 -2.596 -18.974 1.00 95.44 107 VAL A O 1
ATOM 842 N N . GLU A 1 108 ? 2.618 -1.381 -18.488 1.00 95.19 108 GLU A N 1
ATOM 843 C CA . GLU A 1 108 ? 2.361 -0.922 -19.857 1.00 95.19 108 GLU A CA 1
ATOM 844 C C . GLU A 1 108 ? 2.996 0.452 -20.078 1.00 95.19 108 GLU A C 1
ATOM 846 O O . GLU A 1 108 ? 2.850 1.337 -19.230 1.00 95.19 108 GLU A O 1
ATOM 851 N N . TYR A 1 109 ? 3.668 0.644 -21.217 1.00 93.81 109 TYR A N 1
ATOM 852 C CA . TYR A 1 109 ? 4.346 1.894 -21.564 1.00 93.81 109 TYR A CA 1
ATOM 853 C C . TYR A 1 109 ? 3.611 2.628 -22.692 1.00 93.81 109 TYR A C 1
ATOM 855 O O . TYR A 1 109 ? 3.546 2.162 -23.835 1.00 93.81 109 TYR A O 1
ATOM 863 N N . LEU A 1 110 ? 3.085 3.811 -22.380 1.00 93.94 110 LEU A N 1
ATOM 864 C CA . LEU A 1 110 ? 2.331 4.653 -23.305 1.00 93.94 110 LEU A CA 1
ATOM 865 C C . LEU A 1 110 ? 3.066 5.966 -23.585 1.00 93.94 110 LEU A C 1
ATOM 867 O O . LEU A 1 110 ? 3.597 6.608 -22.687 1.00 93.94 110 LEU A O 1
ATOM 871 N N . CYS A 1 111 ? 3.073 6.381 -24.842 1.00 90.19 111 CYS A N 1
ATOM 872 C CA . CYS A 1 111 ? 3.621 7.629 -25.344 1.00 90.19 111 CYS A CA 1
ATOM 873 C C . CYS A 1 111 ? 2.435 8.463 -25.846 1.00 90.19 111 CYS A C 1
ATOM 875 O O . CYS A 1 111 ? 1.927 8.251 -26.952 1.00 90.19 111 CYS A O 1
ATOM 877 N N . GLY A 1 112 ? 1.933 9.359 -24.990 1.00 85.06 112 GLY A N 1
ATOM 878 C CA . GLY A 1 112 ? 0.611 9.966 -25.170 1.00 85.06 112 GLY A CA 1
ATOM 879 C C . GLY A 1 112 ? -0.497 8.928 -24.956 1.00 85.06 112 GLY A C 1
ATOM 880 O O . GLY A 1 112 ? -0.492 8.215 -23.957 1.00 85.06 112 GLY A O 1
ATOM 881 N N . SER A 1 113 ? -1.430 8.815 -25.902 1.00 83.50 113 SER A N 1
ATOM 882 C CA . SER A 1 113 ? -2.510 7.812 -25.887 1.00 83.50 113 SER A CA 1
ATOM 883 C C . SER A 1 113 ? -2.149 6.492 -26.583 1.00 83.50 113 SER A C 1
ATOM 885 O O . SER A 1 113 ? -2.971 5.581 -26.637 1.00 83.50 113 SER A O 1
ATOM 887 N N . SER A 1 114 ? -0.936 6.377 -27.129 1.00 85.62 114 SER A N 1
ATOM 888 C CA . SER A 1 114 ? -0.501 5.233 -27.937 1.00 85.62 114 SER A CA 1
ATOM 889 C C . SER A 1 114 ? 0.628 4.460 -27.268 1.00 85.62 114 SER A C 1
ATOM 891 O O . SER A 1 114 ? 1.341 4.986 -26.423 1.00 85.62 114 SER A O 1
ATOM 893 N N . VAL A 1 115 ? 0.818 3.205 -27.656 1.00 86.44 115 VAL A N 1
ATOM 894 C CA . VAL A 1 115 ? 1.932 2.380 -27.182 1.00 86.44 115 VAL A CA 1
ATOM 895 C C . VAL A 1 115 ? 3.282 2.960 -27.620 1.00 86.44 115 VAL A C 1
ATOM 897 O O . VAL A 1 115 ? 3.477 3.275 -28.796 1.00 86.44 115 VAL A O 1
ATOM 900 N N . CYS A 1 116 ? 4.251 3.017 -26.705 1.00 84.25 116 CYS A N 1
ATOM 901 C CA . CYS A 1 116 ? 5.630 3.358 -27.054 1.00 84.25 116 CYS A CA 1
ATOM 902 C C . CYS A 1 116 ? 6.273 2.227 -27.877 1.00 84.25 116 CYS A C 1
ATOM 904 O O . CYS A 1 116 ? 6.615 1.186 -27.326 1.00 84.25 116 CYS A O 1
ATOM 906 N N . ARG A 1 117 ? 6.448 2.418 -29.194 1.00 80.50 117 ARG A N 1
ATOM 907 C CA . ARG A 1 117 ? 7.164 1.454 -30.063 1.00 80.50 117 ARG A CA 1
ATOM 908 C C . ARG A 1 117 ? 8.597 1.869 -30.400 1.00 80.50 117 ARG A C 1
ATOM 910 O O . ARG A 1 117 ? 9.467 1.016 -30.473 1.00 80.50 117 ARG A O 1
ATOM 917 N N . ASN A 1 118 ? 8.837 3.172 -30.552 1.00 81.25 118 ASN A N 1
ATOM 918 C CA . ASN A 1 118 ? 10.102 3.717 -31.066 1.00 81.25 118 ASN A CA 1
ATOM 919 C C . ASN A 1 118 ? 10.775 4.685 -30.081 1.00 81.25 118 ASN A C 1
ATOM 921 O O . ASN A 1 118 ? 11.462 5.609 -30.500 1.00 81.25 118 ASN A O 1
ATOM 925 N N . VAL A 1 119 ? 10.524 4.536 -28.779 1.00 85.62 119 VAL A N 1
ATOM 926 C CA . VAL A 1 119 ? 11.195 5.347 -27.755 1.00 85.62 119 VAL A CA 1
ATOM 927 C C . VAL A 1 119 ? 12.189 4.446 -27.029 1.00 85.62 119 VAL A C 1
ATOM 929 O O . VAL A 1 119 ? 11.766 3.414 -26.508 1.00 85.62 119 VAL A O 1
ATOM 932 N N . PRO A 1 120 ? 13.487 4.793 -26.985 1.00 89.81 120 PRO A N 1
ATOM 933 C CA . PRO A 1 120 ? 14.486 3.984 -26.303 1.00 89.81 120 PRO A CA 1
ATOM 934 C C . PRO A 1 120 ? 14.313 4.127 -24.788 1.00 89.81 120 PRO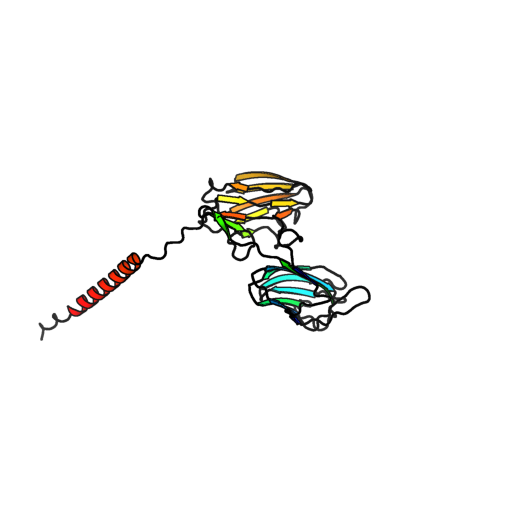 A C 1
ATOM 936 O O . PRO A 1 120 ? 14.838 5.042 -24.155 1.00 89.81 120 PRO A O 1
ATOM 939 N N . LEU A 1 121 ? 13.522 3.225 -24.213 1.00 92.12 121 LEU A N 1
ATOM 940 C CA . LEU A 1 121 ? 13.258 3.174 -22.783 1.00 92.12 121 LEU A CA 1
ATOM 941 C C . LEU A 1 121 ? 14.372 2.421 -22.057 1.00 92.12 121 LEU A C 1
ATOM 943 O O . LEU A 1 121 ? 14.876 1.408 -22.542 1.00 92.12 121 LEU A O 1
ATOM 947 N N . ARG A 1 122 ? 14.727 2.889 -20.861 1.00 93.12 122 ARG A N 1
ATOM 948 C CA . ARG A 1 122 ? 15.682 2.209 -19.979 1.00 93.12 122 ARG A CA 1
ATOM 949 C C . ARG A 1 122 ? 15.131 2.134 -18.565 1.00 93.12 122 ARG A C 1
ATOM 951 O O . ARG A 1 122 ? 14.746 3.149 -17.988 1.00 93.12 122 ARG A O 1
ATOM 958 N N . GLN A 1 123 ? 15.090 0.931 -18.008 1.00 92.69 123 GLN A N 1
ATOM 959 C CA . GLN A 1 123 ? 14.589 0.663 -16.667 1.00 92.69 123 GLN A CA 1
ATOM 960 C C . GLN A 1 123 ? 15.768 0.403 -15.724 1.00 92.69 123 GLN A C 1
ATOM 962 O O . GLN A 1 123 ? 16.406 -0.646 -15.805 1.00 92.69 123 GLN A O 1
ATOM 967 N N . TYR A 1 124 ? 16.067 1.372 -14.859 1.00 88.81 124 TYR A N 1
ATOM 968 C CA . TYR A 1 124 ? 17.303 1.416 -14.066 1.00 88.81 124 TYR A CA 1
ATOM 969 C C . TYR A 1 124 ? 17.132 0.919 -12.640 1.00 88.81 124 TYR A C 1
ATOM 971 O O . TYR A 1 124 ? 17.991 0.214 -12.138 1.00 88.81 124 TYR A O 1
ATOM 979 N N . TRP A 1 125 ? 16.019 1.244 -11.984 1.00 87.38 125 TRP A N 1
ATOM 980 C CA . TRP A 1 125 ? 15.700 0.753 -10.644 1.00 87.38 125 TRP A CA 1
ATOM 981 C C . TRP A 1 125 ? 14.449 -0.093 -10.759 1.00 87.38 125 TRP A C 1
ATOM 983 O O . TRP A 1 125 ? 13.446 0.419 -11.226 1.00 87.38 125 TRP A O 1
ATOM 993 N N . SER A 1 126 ? 14.513 -1.386 -10.447 1.00 90.38 126 SER A N 1
ATOM 994 C CA . SER A 1 126 ? 13.381 -2.305 -10.619 1.00 90.38 126 SER A CA 1
ATOM 995 C C . SER A 1 126 ? 13.389 -3.306 -9.487 1.00 90.38 126 SER A C 1
ATOM 997 O O . SER A 1 126 ? 14.228 -4.201 -9.467 1.00 90.38 126 SER A O 1
ATOM 999 N N . GLN A 1 127 ? 12.487 -3.147 -8.534 1.00 93.38 127 GLN A N 1
ATOM 1000 C CA . GLN A 1 127 ? 12.501 -3.943 -7.323 1.00 93.38 127 GLN A CA 1
ATOM 1001 C C . GLN A 1 127 ? 11.092 -4.372 -6.960 1.00 93.38 127 GLN A C 1
ATOM 1003 O O . GLN A 1 127 ? 10.157 -3.571 -6.979 1.00 93.38 127 GLN A O 1
ATOM 1008 N N . VAL A 1 128 ? 10.967 -5.638 -6.586 1.00 93.94 128 VAL A N 1
ATOM 1009 C CA . VAL A 1 128 ? 9.760 -6.180 -5.977 1.00 93.94 128 VAL A CA 1
ATOM 1010 C C . VAL A 1 128 ? 10.072 -6.500 -4.529 1.00 93.94 128 VAL A C 1
ATOM 1012 O O . VAL A 1 128 ? 10.963 -7.291 -4.233 1.00 93.94 128 VAL A O 1
ATOM 1015 N N . THR A 1 129 ? 9.317 -5.898 -3.627 1.00 92.62 129 THR A N 1
ATOM 1016 C CA . THR A 1 129 ? 9.328 -6.238 -2.211 1.00 92.62 129 THR A CA 1
ATOM 1017 C C . THR A 1 129 ? 8.062 -7.028 -1.905 1.00 92.62 129 THR A C 1
ATOM 1019 O O . THR A 1 129 ? 6.957 -6.545 -2.155 1.00 92.62 129 THR A O 1
ATOM 1022 N N . LEU A 1 130 ? 8.216 -8.238 -1.365 1.00 91.12 130 LEU A N 1
ATOM 1023 C CA . LEU A 1 130 ? 7.114 -9.068 -0.882 1.00 91.12 130 LEU A CA 1
ATOM 1024 C C . LEU A 1 130 ? 7.133 -9.126 0.642 1.00 91.12 130 LEU A C 1
ATOM 1026 O O . LEU A 1 130 ? 8.087 -9.623 1.238 1.00 91.12 130 LEU A O 1
ATOM 1030 N N . ALA A 1 131 ? 6.045 -8.696 1.269 1.00 88.75 131 ALA A N 1
ATOM 1031 C CA . ALA A 1 131 ? 5.878 -8.742 2.717 1.00 88.75 131 ALA A CA 1
ATOM 1032 C C . ALA A 1 131 ? 4.664 -9.607 3.099 1.00 88.75 131 ALA A C 1
ATOM 1034 O O . ALA A 1 131 ? 3.707 -9.753 2.330 1.00 88.75 131 ALA A O 1
ATOM 1035 N N . LYS A 1 132 ? 4.704 -10.262 4.271 1.00 84.50 132 LYS A N 1
ATOM 1036 C CA . LYS A 1 132 ? 3.554 -11.058 4.750 1.00 84.50 132 LYS A CA 1
ATOM 1037 C C . LYS A 1 132 ? 2.362 -10.131 4.980 1.00 84.50 132 LYS A C 1
ATOM 1039 O O . LYS A 1 132 ? 2.504 -9.091 5.618 1.00 84.50 132 LYS A O 1
ATOM 1044 N N . THR A 1 133 ? 1.178 -10.529 4.533 1.00 79.06 133 THR A N 1
ATOM 1045 C CA . THR A 1 133 ? -0.040 -9.818 4.925 1.00 79.06 133 THR A CA 1
ATOM 1046 C C . THR A 1 133 ? -0.370 -10.111 6.378 1.00 79.06 133 THR A C 1
ATOM 1048 O O . THR A 1 133 ? -0.263 -11.254 6.832 1.00 79.06 133 THR A O 1
ATOM 1051 N N . SER A 1 134 ? -0.837 -9.100 7.102 1.00 79.31 134 SER A N 1
ATOM 1052 C CA . SER A 1 134 ? -1.566 -9.338 8.344 1.00 79.31 134 SER A CA 1
ATOM 1053 C C . SER A 1 134 ? -2.847 -10.122 8.039 1.00 79.31 134 SER A C 1
ATOM 1055 O O . SER A 1 134 ? -3.411 -10.006 6.949 1.00 79.31 134 SER A O 1
ATOM 1057 N N . ARG A 1 135 ? -3.312 -10.942 8.987 1.00 80.38 135 ARG A N 1
ATOM 1058 C CA . ARG A 1 135 ? -4.618 -11.598 8.857 1.00 80.38 135 ARG A CA 1
ATOM 1059 C C . ARG A 1 135 ? -5.706 -10.529 8.899 1.00 80.38 135 ARG A C 1
ATOM 1061 O O . ARG A 1 135 ? -5.688 -9.693 9.796 1.00 80.38 135 ARG A O 1
ATOM 1068 N N . ALA A 1 136 ? -6.653 -10.567 7.964 1.00 83.00 136 ALA A N 1
ATOM 1069 C CA . ALA A 1 136 ? -7.757 -9.607 7.948 1.00 83.00 136 ALA A CA 1
ATOM 1070 C C . ALA A 1 136 ? -8.585 -9.634 9.225 1.00 83.00 136 ALA A C 1
ATOM 1072 O O . ALA A 1 136 ? -8.994 -8.583 9.710 1.00 83.00 136 ALA A O 1
ATOM 1073 N N . ARG A 1 137 ? -8.780 -10.835 9.773 1.00 87.50 137 ARG A N 1
ATOM 1074 C CA . ARG A 1 137 ? -9.504 -11.089 11.011 1.00 87.50 137 ARG A CA 1
ATOM 1075 C C . ARG A 1 137 ? -8.622 -11.923 11.923 1.00 87.50 137 ARG A C 1
ATOM 1077 O O . ARG A 1 137 ? -8.009 -12.895 11.481 1.00 87.50 137 ARG A O 1
ATOM 1084 N N . THR A 1 138 ? -8.532 -11.521 13.178 1.00 86.50 138 THR A N 1
ATOM 1085 C CA . THR A 1 138 ? -7.855 -12.290 14.223 1.00 86.50 138 THR A CA 1
ATOM 1086 C C . THR A 1 138 ? -8.839 -12.495 15.360 1.00 86.50 138 THR A C 1
ATOM 1088 O O . THR A 1 138 ? -9.367 -11.508 15.863 1.00 86.50 138 THR A O 1
ATOM 1091 N N . ASP A 1 139 ? -9.087 -13.743 15.751 1.00 83.94 139 ASP A N 1
ATOM 1092 C CA . ASP A 1 139 ? -9.826 -14.041 16.980 1.00 83.94 139 ASP A CA 1
ATOM 1093 C C . ASP A 1 139 ? -9.015 -13.513 18.170 1.00 83.94 139 ASP A C 1
ATOM 1095 O O . ASP A 1 139 ? -7.816 -13.789 18.285 1.00 83.94 139 ASP A O 1
ATOM 1099 N N . VAL A 1 140 ? -9.644 -12.682 18.998 1.00 86.06 140 VAL A N 1
ATOM 1100 C CA . VAL A 1 140 ? -9.024 -12.104 20.198 1.00 86.06 140 VAL A CA 1
ATOM 1101 C C . VAL A 1 140 ? -9.681 -12.599 21.490 1.00 86.06 140 VAL A C 1
ATOM 1103 O O . VAL A 1 140 ? -9.409 -12.049 22.556 1.00 86.06 140 VAL A O 1
ATOM 1106 N N . GLY A 1 141 ? -10.483 -13.664 21.404 1.00 78.75 141 GLY A N 1
ATOM 1107 C CA . GLY A 1 141 ? -11.178 -14.313 22.510 1.00 78.75 141 GLY A CA 1
ATOM 1108 C C . GLY A 1 141 ? -12.624 -13.844 22.681 1.00 78.75 141 GLY A C 1
ATOM 1109 O O . GLY A 1 141 ? -13.023 -12.795 22.181 1.00 78.75 141 GLY A O 1
ATOM 1110 N N . LEU A 1 142 ? -13.415 -14.637 23.417 1.00 81.56 142 LEU A N 1
ATOM 1111 C CA . LEU A 1 142 ? -14.805 -14.335 23.808 1.00 81.56 142 LEU A CA 1
ATOM 1112 C C . LEU A 1 142 ? -15.742 -13.977 22.638 1.00 81.56 142 LEU A C 1
ATOM 1114 O O . LEU A 1 142 ? -16.643 -13.155 22.788 1.00 81.56 142 LEU A O 1
ATOM 1118 N N . GLY A 1 143 ? -15.526 -14.584 21.467 1.00 82.81 143 GLY A N 1
ATOM 1119 C CA . GLY A 1 143 ? -16.327 -14.292 20.276 1.00 82.81 143 GLY A CA 1
ATOM 1120 C C . GLY A 1 143 ? -16.101 -12.879 19.736 1.00 82.81 143 GLY A C 1
ATOM 1121 O O . GLY A 1 143 ? -17.016 -12.297 19.165 1.00 82.81 143 GLY A O 1
ATOM 1122 N N . ILE A 1 144 ? -14.912 -12.306 19.938 1.00 89.88 144 ILE A N 1
ATOM 1123 C CA . ILE A 1 144 ? -14.524 -10.998 19.410 1.00 89.88 144 ILE A CA 1
ATOM 1124 C C . ILE A 1 144 ? -13.499 -11.206 18.298 1.00 89.88 144 ILE A C 1
ATOM 1126 O O . ILE A 1 144 ? -12.499 -11.908 18.457 1.00 89.88 144 ILE A O 1
ATOM 1130 N N . GLU A 1 145 ? -13.712 -10.528 17.178 1.00 93.50 145 GLU A N 1
ATOM 1131 C CA . GLU A 1 145 ? -12.748 -10.456 16.090 1.00 93.50 145 GLU A CA 1
ATOM 1132 C C . GLU A 1 145 ? -12.061 -9.096 16.067 1.00 93.50 145 GLU A C 1
ATOM 1134 O O . GLU A 1 145 ? -12.686 -8.052 16.230 1.00 93.50 145 GLU A O 1
ATOM 1139 N N . ARG A 1 146 ? -10.765 -9.092 15.773 1.00 93.75 146 ARG A N 1
ATOM 1140 C CA . ARG A 1 146 ? -10.019 -7.891 15.411 1.00 93.75 146 ARG A CA 1
ATOM 1141 C C . ARG A 1 146 ? -9.854 -7.821 13.906 1.00 93.75 146 ARG A C 1
ATOM 1143 O O . ARG A 1 146 ? -9.169 -8.657 13.313 1.00 93.75 146 ARG A O 1
ATOM 1150 N N . TRP A 1 147 ? -10.432 -6.791 13.311 1.00 94.94 147 TRP A N 1
ATOM 1151 C CA . TRP A 1 147 ? -10.285 -6.455 11.906 1.00 94.94 147 TRP A CA 1
ATOM 1152 C C . TRP A 1 147 ? -9.105 -5.512 11.708 1.00 94.94 147 TRP A C 1
ATOM 1154 O O . TRP A 1 147 ? -8.973 -4.516 12.420 1.00 94.94 147 TRP A O 1
ATOM 1164 N N . ILE A 1 148 ? -8.237 -5.826 10.750 1.00 92.56 148 ILE A N 1
ATOM 1165 C CA . ILE A 1 148 ? -7.035 -5.040 10.439 1.00 92.56 148 ILE A CA 1
ATOM 1166 C C . ILE A 1 148 ? -7.257 -4.318 9.114 1.00 92.56 148 ILE A C 1
ATOM 1168 O O . ILE A 1 148 ? -7.642 -4.955 8.137 1.00 92.56 148 ILE A O 1
ATOM 1172 N N . LEU A 1 149 ? -7.039 -3.003 9.068 1.00 91.75 149 LEU A N 1
ATOM 1173 C CA . LEU A 1 149 ? -7.204 -2.217 7.845 1.00 91.75 149 LEU A CA 1
ATOM 1174 C C . LEU A 1 149 ? -6.282 -2.753 6.739 1.00 91.75 149 LEU A C 1
ATOM 1176 O O . LEU A 1 149 ? -5.161 -3.180 7.012 1.00 91.75 149 LEU A O 1
ATOM 1180 N N . ASP A 1 150 ? -6.770 -2.724 5.500 1.00 88.62 150 ASP A N 1
ATOM 1181 C CA . ASP A 1 150 ? -6.081 -3.124 4.263 1.00 88.62 150 ASP A CA 1
ATOM 1182 C C . ASP A 1 150 ? -5.740 -4.606 4.107 1.00 88.62 150 ASP A C 1
ATOM 1184 O O . ASP A 1 150 ? -5.582 -5.074 2.982 1.00 88.62 150 ASP A O 1
ATOM 1188 N N . ALA A 1 151 ? -5.680 -5.378 5.189 1.00 87.94 151 ALA A N 1
ATOM 1189 C CA . ALA A 1 151 ? -5.469 -6.814 5.098 1.00 87.94 151 ALA A CA 1
ATOM 1190 C C . ALA A 1 151 ? -6.515 -7.467 4.157 1.00 87.94 151 ALA A C 1
ATOM 1192 O O . ALA A 1 151 ? -7.706 -7.156 4.264 1.00 87.94 151 ALA A O 1
ATOM 1193 N N . PRO A 1 152 ? -6.114 -8.372 3.239 1.00 85.38 152 PRO A N 1
ATOM 1194 C CA . PRO A 1 152 ? -7.022 -8.933 2.238 1.00 85.38 152 PRO A CA 1
ATOM 1195 C C . PRO A 1 152 ? -8.280 -9.563 2.847 1.00 85.38 152 PRO A C 1
ATOM 1197 O O . PRO A 1 152 ? -8.184 -10.482 3.658 1.00 85.38 152 PRO A O 1
ATOM 1200 N N . GLY A 1 153 ? -9.458 -9.082 2.440 1.00 87.44 153 GLY A N 1
ATOM 1201 C CA . GLY A 1 153 ? -10.751 -9.533 2.975 1.00 87.44 153 GLY A CA 1
ATOM 1202 C C . GLY A 1 153 ? -11.193 -8.833 4.267 1.00 87.44 153 GLY A C 1
ATOM 1203 O O . GLY A 1 153 ? -12.185 -9.240 4.876 1.00 87.44 153 GLY A O 1
ATOM 1204 N N . SER A 1 154 ? -10.479 -7.791 4.701 1.00 92.12 154 SER A N 1
ATOM 1205 C CA . SER A 1 154 ? -10.904 -6.956 5.820 1.00 92.12 154 SER A CA 1
ATOM 1206 C C . SER A 1 154 ? -12.125 -6.115 5.438 1.00 92.12 154 SER A C 1
ATOM 1208 O O . SER A 1 154 ? -12.107 -5.455 4.399 1.00 92.12 154 SER A O 1
ATOM 1210 N N . PRO A 1 155 ? -13.183 -6.107 6.264 1.00 92.69 155 PRO A N 1
ATOM 1211 C CA . PRO A 1 155 ? -14.343 -5.240 6.060 1.00 92.69 155 PRO A CA 1
ATOM 1212 C C . PRO A 1 155 ? -14.127 -3.816 6.604 1.00 92.69 155 PRO A C 1
ATOM 1214 O O . PRO A 1 155 ? -15.001 -2.963 6.450 1.00 92.69 155 PRO A O 1
ATOM 1217 N N . LEU A 1 156 ? -12.988 -3.552 7.256 1.00 94.81 156 LEU A N 1
ATOM 1218 C CA . LEU A 1 156 ? -12.615 -2.221 7.725 1.00 94.81 156 LEU A CA 1
ATOM 1219 C C . LEU A 1 156 ? -12.166 -1.365 6.536 1.00 94.81 156 LEU A C 1
ATOM 1221 O O . LEU A 1 156 ? -11.307 -1.781 5.761 1.00 94.81 156 LEU A O 1
ATOM 1225 N N . SER A 1 157 ? -12.721 -0.162 6.415 1.00 95.19 157 SER A N 1
ATOM 1226 C CA . SER A 1 157 ? -12.462 0.739 5.292 1.00 95.19 157 SER A CA 1
ATOM 1227 C C . SER A 1 157 ? -12.017 2.116 5.763 1.00 95.19 157 SER A C 1
ATOM 1229 O O . SER A 1 157 ? -12.481 2.612 6.792 1.00 95.19 157 SER A O 1
ATOM 1231 N N . VAL A 1 158 ? -11.140 2.750 4.984 1.00 95.50 158 VAL A N 1
ATOM 1232 C CA . VAL A 1 158 ? -10.673 4.117 5.215 1.00 95.50 158 VAL A CA 1
ATOM 1233 C C . VAL A 1 158 ? -10.911 4.985 3.982 1.00 95.50 158 VAL A C 1
ATOM 1235 O O . VAL A 1 158 ? -10.654 4.572 2.852 1.00 95.50 158 VAL A O 1
ATOM 1238 N N . GLN A 1 159 ? -11.375 6.211 4.203 1.00 94.75 159 GLN A N 1
ATOM 1239 C CA . GLN A 1 159 ? -11.473 7.259 3.185 1.00 94.75 159 GLN A CA 1
ATOM 1240 C C . GLN A 1 159 ? -10.666 8.483 3.620 1.00 94.75 159 GLN A C 1
ATOM 1242 O O . GLN A 1 159 ? -10.481 8.691 4.812 1.00 94.75 159 GLN A O 1
ATOM 1247 N N . GLY A 1 160 ? -10.204 9.310 2.677 1.00 92.25 160 GLY A N 1
ATOM 1248 C CA . GLY A 1 160 ? -9.427 10.528 2.979 1.00 92.25 160 GLY A CA 1
ATOM 1249 C C . GLY A 1 160 ? -7.913 10.314 3.128 1.00 92.25 160 GLY A C 1
ATOM 1250 O O . GLY A 1 160 ? -7.171 11.265 3.373 1.00 92.25 160 GLY A O 1
ATOM 1251 N N . THR A 1 161 ? -7.438 9.087 2.911 1.00 93.25 161 THR A N 1
ATOM 1252 C CA . THR A 1 161 ? -6.014 8.729 2.903 1.00 93.25 161 THR A CA 1
ATOM 1253 C C . THR A 1 161 ? -5.520 8.373 1.501 1.00 93.25 161 THR A C 1
ATOM 1255 O O . THR A 1 161 ? -6.307 8.072 0.600 1.00 93.25 161 THR A O 1
ATOM 1258 N N . GLY A 1 162 ? -4.203 8.424 1.310 1.00 89.38 162 GLY A N 1
ATOM 1259 C CA . GLY A 1 162 ? -3.530 7.924 0.117 1.00 89.38 162 GLY A CA 1
ATOM 1260 C C . GLY A 1 162 ? -3.489 6.394 0.058 1.00 89.38 162 GLY A C 1
ATOM 1261 O O . GLY A 1 162 ? -4.060 5.692 0.896 1.00 89.38 162 GLY A O 1
ATOM 1262 N N . LYS A 1 163 ? -2.782 5.861 -0.944 1.00 87.56 163 LYS A N 1
ATOM 1263 C CA . LYS A 1 163 ? -2.532 4.418 -1.085 1.00 87.56 163 LYS A CA 1
ATOM 1264 C C . LYS A 1 163 ? -1.737 3.848 0.096 1.00 87.56 163 LYS A C 1
ATOM 1266 O O . LYS A 1 163 ? -1.040 4.585 0.793 1.00 87.56 163 LYS A O 1
ATOM 1271 N N . LEU A 1 164 ? -1.827 2.532 0.287 1.00 89.56 164 LEU A N 1
ATOM 1272 C CA . LEU A 1 164 ? -0.997 1.807 1.247 1.00 89.56 164 LEU A CA 1
ATOM 1273 C C . LEU A 1 164 ? 0.454 1.756 0.769 1.00 89.56 164 LEU A C 1
ATOM 1275 O O . LEU A 1 164 ? 0.718 1.411 -0.380 1.00 89.56 164 LEU A O 1
ATOM 1279 N N . LEU A 1 165 ? 1.383 2.056 1.661 1.00 89.12 165 LEU A N 1
ATOM 1280 C CA . LEU A 1 165 ? 2.823 2.067 1.448 1.00 89.12 165 LEU A CA 1
ATOM 1281 C C . LEU A 1 165 ? 3.511 1.230 2.528 1.00 89.12 165 LEU A C 1
ATOM 1283 O O . LEU A 1 165 ? 2.898 0.864 3.532 1.00 89.12 165 LEU A O 1
ATOM 1287 N N . PHE A 1 166 ? 4.789 0.935 2.315 1.00 85.62 166 PHE A N 1
ATOM 1288 C CA . PHE A 1 166 ? 5.620 0.198 3.261 1.00 85.62 166 PHE A CA 1
ATOM 1289 C C . PHE A 1 166 ? 6.979 0.886 3.397 1.00 85.62 166 PHE A C 1
ATOM 1291 O O . PHE A 1 166 ? 7.679 1.079 2.397 1.00 85.62 166 PHE A O 1
ATOM 1298 N N . ASP A 1 167 ? 7.338 1.272 4.621 1.00 83.75 167 ASP A N 1
ATOM 1299 C CA . ASP A 1 167 ? 8.585 1.982 4.957 1.00 83.75 167 ASP A CA 1
ATOM 1300 C C . ASP A 1 167 ? 9.730 1.037 5.367 1.00 83.75 167 ASP A C 1
ATOM 1302 O O . ASP A 1 167 ? 10.724 1.469 5.942 1.00 83.75 167 ASP A O 1
ATOM 1306 N N . ASN A 1 168 ? 9.623 -0.243 4.995 1.00 77.94 168 ASN A N 1
ATOM 1307 C CA . ASN A 1 168 ? 10.489 -1.364 5.387 1.00 77.94 168 ASN A CA 1
ATOM 1308 C C . ASN A 1 168 ? 10.251 -1.906 6.801 1.00 77.94 168 ASN A C 1
ATOM 1310 O O . ASN A 1 168 ? 10.707 -3.010 7.090 1.00 77.94 168 ASN A O 1
ATOM 1314 N N . GLU A 1 169 ? 9.491 -1.202 7.639 1.00 81.50 169 GLU A N 1
ATOM 1315 C CA . GLU A 1 169 ? 9.132 -1.680 8.974 1.00 81.50 169 GLU A CA 1
ATOM 1316 C C . GLU A 1 169 ? 7.630 -1.910 9.108 1.00 81.50 169 GLU A C 1
ATOM 1318 O O . GLU A 1 169 ? 7.206 -2.934 9.641 1.00 81.50 169 GLU A O 1
ATOM 1323 N N . ASN A 1 170 ? 6.810 -0.978 8.619 1.00 84.44 170 ASN A N 1
ATOM 1324 C CA . ASN A 1 170 ? 5.371 -0.967 8.826 1.00 84.44 170 ASN A CA 1
ATOM 1325 C C . ASN A 1 170 ? 4.598 -0.509 7.585 1.00 84.44 170 ASN A C 1
ATOM 1327 O O . ASN A 1 170 ? 5.090 0.202 6.708 1.00 84.44 170 ASN A O 1
ATOM 1331 N N . TYR A 1 171 ? 3.335 -0.933 7.527 1.00 87.31 171 TYR A N 1
ATOM 1332 C CA . TYR A 1 171 ? 2.391 -0.468 6.519 1.00 87.31 171 TYR A CA 1
ATOM 1333 C C . TYR A 1 171 ? 1.776 0.862 6.941 1.00 87.31 171 TYR A C 1
ATOM 1335 O O . TYR A 1 171 ? 1.346 1.001 8.092 1.00 87.31 171 TYR A O 1
ATOM 1343 N N . PHE A 1 172 ? 1.689 1.810 6.009 1.00 92.00 172 PHE A N 1
ATOM 1344 C CA . PHE A 1 172 ? 1.124 3.126 6.289 1.00 92.00 172 PHE A CA 1
ATOM 1345 C C . PHE A 1 172 ? 0.405 3.761 5.103 1.00 92.00 172 PHE A C 1
ATOM 1347 O O . PHE A 1 172 ? 0.578 3.358 3.957 1.00 92.00 172 PHE A O 1
ATOM 1354 N N . ARG A 1 173 ? -0.387 4.797 5.379 1.00 93.50 173 ARG A N 1
ATOM 1355 C CA . ARG A 1 173 ? -0.995 5.672 4.364 1.00 93.50 173 ARG A CA 1
ATOM 1356 C C . ARG A 1 173 ? -0.716 7.128 4.691 1.00 93.50 173 ARG A C 1
ATOM 1358 O O . ARG A 1 173 ? -0.700 7.485 5.865 1.00 93.50 173 ARG A O 1
ATOM 1365 N N . PHE A 1 174 ? -0.557 7.978 3.684 1.00 93.56 174 PHE A N 1
ATOM 1366 C CA . PHE A 1 174 ? -0.577 9.425 3.909 1.00 93.56 174 PHE A CA 1
ATOM 1367 C C . PHE A 1 174 ? -2.000 9.912 4.208 1.00 93.56 174 PHE A C 1
ATOM 1369 O O . PHE A 1 174 ? -2.978 9.360 3.699 1.00 93.56 174 PHE A O 1
ATOM 1376 N N . VAL A 1 175 ? -2.121 10.932 5.056 1.00 92.19 175 VAL A N 1
ATOM 1377 C CA . VAL A 1 175 ? -3.378 11.651 5.293 1.00 92.19 175 VAL A CA 1
ATOM 1378 C C . VAL A 1 175 ? -3.437 12.831 4.323 1.00 92.19 175 VAL A C 1
ATOM 1380 O O . VAL A 1 175 ? -2.832 13.877 4.556 1.00 92.19 175 VAL A O 1
ATOM 1383 N N . ASN A 1 176 ? -4.160 12.655 3.217 1.00 80.06 176 ASN A N 1
ATOM 1384 C CA . ASN A 1 176 ? -4.086 13.572 2.075 1.00 80.06 176 ASN A CA 1
ATOM 1385 C C . ASN A 1 176 ? -4.993 14.803 2.239 1.00 80.06 176 ASN A C 1
ATOM 1387 O O . ASN A 1 176 ? -4.729 15.847 1.648 1.00 80.06 176 ASN A O 1
ATOM 1391 N N . LYS A 1 177 ? -6.082 14.691 3.015 1.00 73.44 177 LYS A N 1
ATOM 1392 C CA . LYS A 1 177 ? -7.152 15.706 3.087 1.00 73.44 177 LYS A CA 1
ATOM 1393 C C . LYS A 1 177 ? -7.307 16.382 4.454 1.00 73.44 177 LYS A C 1
ATOM 1395 O O . LYS A 1 177 ? -8.382 16.885 4.745 1.00 73.44 177 LYS A O 1
ATOM 1400 N N . ARG A 1 178 ? -6.281 16.363 5.318 1.00 85.94 178 ARG A N 1
ATOM 1401 C CA . ARG A 1 178 ? -6.365 16.725 6.758 1.00 85.94 178 ARG A CA 1
ATOM 1402 C C . ARG A 1 178 ? -7.396 15.935 7.565 1.00 85.94 178 ARG A C 1
ATOM 1404 O O . ARG A 1 178 ? -7.443 16.069 8.775 1.00 85.94 178 ARG A O 1
ATOM 1411 N N . GLU A 1 179 ? -8.206 15.102 6.937 1.00 92.19 179 GLU A N 1
ATOM 1412 C CA . GLU A 1 179 ? -9.153 14.232 7.600 1.00 92.19 179 GLU A CA 1
ATOM 1413 C C . GLU A 1 179 ? -9.195 12.876 6.912 1.00 92.19 179 GLU A C 1
ATOM 1415 O O . GLU A 1 179 ? -8.961 12.750 5.706 1.00 92.19 179 GLU A O 1
ATOM 1420 N N . PHE A 1 180 ? -9.509 11.856 7.695 1.00 94.88 180 PHE A N 1
ATOM 1421 C CA . PHE A 1 180 ? -9.869 10.550 7.192 1.00 94.88 180 PHE A CA 1
ATOM 1422 C C . PHE A 1 180 ? -11.061 10.002 7.964 1.00 94.88 180 PHE A C 1
ATOM 1424 O O . PHE A 1 180 ? -11.280 10.330 9.129 1.00 94.88 180 PHE A O 1
ATOM 1431 N N . THR A 1 181 ? -11.835 9.150 7.305 1.00 96.12 181 THR A N 1
ATOM 1432 C CA . THR A 1 181 ? -12.961 8.456 7.927 1.00 96.12 181 THR A CA 1
ATOM 1433 C C . THR A 1 181 ? -12.655 6.973 7.982 1.00 96.12 181 THR A C 1
ATOM 1435 O O . THR A 1 181 ? -12.448 6.349 6.941 1.00 96.12 181 THR A O 1
ATOM 1438 N N . LEU A 1 182 ? -12.628 6.416 9.190 1.00 96.19 182 LEU A N 1
ATOM 1439 C CA . LEU A 1 182 ? -12.613 4.975 9.411 1.00 96.19 182 LEU A CA 1
ATOM 1440 C C . LEU A 1 182 ? -14.059 4.485 9.465 1.00 96.19 182 LEU A C 1
ATOM 1442 O O . LEU A 1 182 ? -14.872 5.088 10.158 1.00 96.19 182 LEU A O 1
ATOM 1446 N N . SER A 1 183 ? -14.394 3.418 8.749 1.00 95.75 183 SER A N 1
ATOM 1447 C CA . SER A 1 183 ? -15.770 2.917 8.657 1.00 95.75 183 SER A CA 1
ATOM 1448 C C . SER A 1 183 ? -15.832 1.397 8.598 1.00 95.75 183 SER A C 1
ATOM 1450 O O . SER A 1 183 ? -14.874 0.733 8.196 1.00 95.75 183 SER A O 1
ATOM 1452 N N . TRP A 1 184 ? -16.974 0.853 9.003 1.00 94.38 184 TRP A N 1
ATOM 1453 C CA . TRP A 1 184 ? -17.254 -0.581 9.052 1.00 94.38 184 TRP A CA 1
ATOM 1454 C C . TRP A 1 184 ? -18.683 -0.872 8.562 1.00 94.38 184 TRP A C 1
ATOM 1456 O O . TRP A 1 184 ? -19.497 0.052 8.460 1.00 94.38 184 TRP A O 1
ATOM 1466 N N . PRO A 1 185 ? -19.024 -2.136 8.233 1.00 92.88 185 PRO A N 1
ATOM 1467 C CA . PRO A 1 185 ? -20.351 -2.480 7.735 1.00 92.88 185 PRO A CA 1
ATOM 1468 C C . PRO A 1 185 ? -21.458 -2.113 8.729 1.00 92.88 185 PRO A C 1
ATOM 1470 O O . PRO A 1 185 ? -21.308 -2.277 9.944 1.00 92.88 185 PRO A O 1
ATOM 1473 N N . LYS A 1 186 ? -22.601 -1.656 8.207 1.00 88.94 186 LYS A N 1
ATOM 1474 C CA . LYS A 1 186 ? -23.791 -1.362 9.018 1.00 88.94 186 LYS A CA 1
ATOM 1475 C C . LYS A 1 186 ? -24.231 -2.602 9.801 1.00 88.94 186 LYS A C 1
ATOM 1477 O O . LYS A 1 186 ? -24.156 -3.714 9.291 1.00 88.94 186 LYS A O 1
ATOM 1482 N N . GLY A 1 187 ? -24.699 -2.396 11.031 1.00 86.81 187 GLY A N 1
ATOM 1483 C CA . GLY A 1 187 ? -25.119 -3.481 11.925 1.00 86.81 187 GLY A CA 1
ATOM 1484 C C . GLY A 1 187 ? -23.969 -4.205 12.634 1.00 86.81 187 GLY A C 1
ATOM 1485 O O . GLY A 1 187 ? -24.227 -5.033 13.500 1.00 86.81 187 GLY A O 1
ATOM 1486 N N . THR A 1 188 ? -22.709 -3.877 12.326 1.00 90.62 188 THR A N 1
ATOM 1487 C CA . THR A 1 188 ? -21.559 -4.411 13.067 1.00 90.62 188 THR A CA 1
ATOM 1488 C C . THR A 1 188 ? -21.511 -3.800 14.463 1.00 90.62 188 THR A C 1
ATOM 1490 O O . THR A 1 188 ? -21.438 -2.579 14.604 1.00 90.62 188 THR A O 1
ATOM 1493 N N . ARG A 1 189 ? -21.475 -4.643 15.499 1.00 92.38 189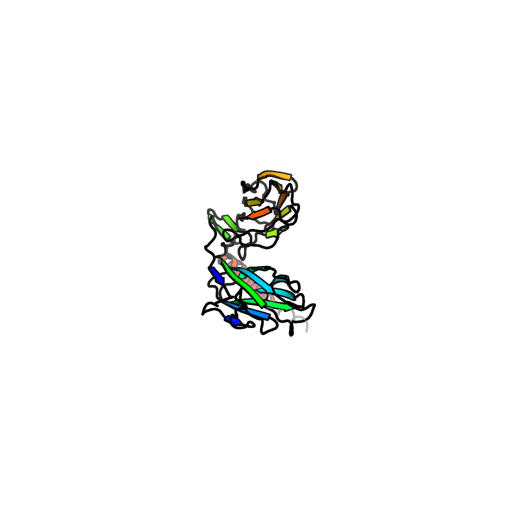 ARG A N 1
ATOM 1494 C CA . ARG A 1 189 ? -21.225 -4.194 16.870 1.00 92.38 189 ARG A CA 1
ATOM 1495 C C . ARG A 1 189 ? -19.723 -4.027 17.087 1.00 92.38 189 ARG A C 1
ATOM 1497 O O . ARG A 1 189 ? -19.014 -5.001 17.330 1.00 92.38 189 ARG A O 1
ATOM 1504 N N . VAL A 1 190 ? -19.245 -2.791 17.010 1.00 93.88 190 VAL A N 1
ATOM 1505 C CA . VAL A 1 190 ? -17.833 -2.457 17.234 1.00 93.88 190 VAL A CA 1
ATOM 1506 C C . VAL A 1 190 ? -17.606 -2.107 18.701 1.00 93.88 190 VAL A C 1
ATOM 1508 O O . VAL A 1 190 ? -18.348 -1.323 19.285 1.00 93.88 190 VAL A O 1
ATOM 1511 N N . LEU A 1 191 ? -16.593 -2.721 19.305 1.00 94.69 191 LEU A N 1
ATOM 1512 C CA . LEU A 1 191 ? -16.227 -2.530 20.708 1.00 94.69 191 LEU A CA 1
ATOM 1513 C C . LEU A 1 191 ? -15.185 -1.430 20.864 1.00 94.69 191 LEU A C 1
ATOM 1515 O O . LEU A 1 191 ? -15.305 -0.585 21.749 1.00 94.69 191 LEU A O 1
ATOM 1519 N N . ASP A 1 192 ? -14.184 -1.427 19.988 1.00 95.50 192 ASP A N 1
ATOM 1520 C CA . ASP A 1 192 ? -13.156 -0.399 19.946 1.00 95.50 192 ASP A CA 1
ATOM 1521 C C . ASP A 1 192 ? -12.603 -0.201 18.536 1.00 95.50 192 ASP A C 1
ATOM 1523 O O . ASP A 1 192 ? -12.668 -1.089 17.682 1.00 95.50 192 ASP A O 1
ATOM 1527 N N . ALA A 1 193 ? -12.032 0.977 18.314 1.00 96.75 193 ALA A N 1
ATOM 1528 C CA . ALA A 1 193 ? -11.206 1.264 17.155 1.00 96.75 193 ALA A CA 1
ATOM 1529 C C . ALA A 1 193 ? -9.890 1.895 17.605 1.00 96.75 193 ALA A C 1
ATOM 1531 O O . ALA A 1 193 ? -9.855 2.736 18.507 1.00 96.75 193 ALA A O 1
ATOM 1532 N N . SER A 1 194 ? -8.796 1.502 16.960 1.00 96.25 194 SER A N 1
ATOM 1533 C CA . SER A 1 194 ? -7.469 2.038 17.244 1.00 96.25 194 SER A CA 1
ATOM 1534 C C . SER A 1 194 ? -6.665 2.256 15.975 1.00 96.25 194 SER A C 1
ATOM 1536 O O . SER A 1 194 ? -6.854 1.589 14.959 1.00 96.25 194 SER A O 1
ATOM 1538 N N . PHE A 1 195 ? -5.783 3.242 16.033 1.00 96.88 195 PHE A N 1
ATOM 1539 C CA . PHE A 1 195 ? -4.902 3.633 14.943 1.00 96.88 195 PHE A CA 1
ATOM 1540 C C . PHE A 1 195 ? -3.727 4.421 15.513 1.00 96.88 195 PHE A C 1
ATOM 1542 O O . PHE A 1 195 ? -3.770 4.849 16.664 1.00 96.88 195 PHE A O 1
ATOM 1549 N N . GLN A 1 196 ? -2.684 4.626 14.715 1.00 97.06 196 GLN A N 1
ATOM 1550 C CA . GLN A 1 196 ? -1.545 5.463 15.074 1.00 97.06 196 GLN A CA 1
ATOM 1551 C C . GLN A 1 196 ? -1.297 6.502 13.985 1.00 97.06 196 GLN A C 1
ATOM 1553 O O . GLN A 1 196 ? -1.288 6.176 12.804 1.00 97.06 196 GLN A O 1
ATOM 1558 N N . VAL A 1 197 ? -1.091 7.753 14.383 1.00 96.69 197 VAL A N 1
ATOM 1559 C CA . VAL A 1 197 ? -0.736 8.864 13.496 1.00 96.69 197 VAL A CA 1
ATOM 1560 C C . VAL A 1 197 ? 0.655 9.362 13.870 1.00 96.69 197 VAL A C 1
ATOM 1562 O O . VAL A 1 197 ? 0.943 9.575 15.046 1.00 96.69 197 VAL A O 1
ATOM 1565 N N . SER A 1 198 ? 1.515 9.551 12.878 1.00 96.06 198 SER A N 1
ATOM 1566 C CA . SER A 1 198 ? 2.847 10.150 13.018 1.00 96.06 198 SER A CA 1
ATOM 1567 C C . SER A 1 198 ? 3.034 11.221 11.945 1.00 96.06 198 SER A C 1
ATOM 1569 O O . SER A 1 198 ? 2.448 11.109 10.871 1.00 96.06 198 SER A O 1
ATOM 1571 N N . ALA A 1 199 ? 3.822 12.256 12.219 1.00 94.38 199 ALA A N 1
ATOM 1572 C CA . ALA A 1 199 ? 4.130 13.318 11.268 1.00 94.38 199 ALA A CA 1
ATOM 1573 C C . ALA A 1 199 ? 5.561 13.821 11.478 1.00 94.38 199 ALA A C 1
ATOM 1575 O O . ALA A 1 199 ? 6.086 13.777 12.589 1.00 94.38 199 ALA A O 1
ATOM 1576 N N . ASP A 1 200 ? 6.162 14.377 10.427 1.00 91.56 200 ASP A N 1
ATOM 1577 C CA . ASP A 1 200 ? 7.502 14.980 10.487 1.00 91.56 200 ASP A CA 1
ATOM 1578 C C . ASP A 1 200 ? 7.443 16.448 10.968 1.00 91.56 200 ASP A C 1
ATOM 1580 O O . ASP A 1 200 ? 8.321 17.261 10.672 1.00 91.56 200 ASP A O 1
ATOM 1584 N N . GLU A 1 201 ? 6.398 16.822 11.705 1.00 91.81 201 GLU A N 1
ATOM 1585 C CA . GLU A 1 201 ? 6.167 18.148 12.281 1.00 91.81 201 GLU A CA 1
ATOM 1586 C C . GLU A 1 201 ? 5.141 18.074 13.424 1.00 91.81 201 GLU A C 1
ATOM 1588 O O . GLU A 1 201 ? 4.484 17.045 13.568 1.00 91.81 201 GLU A O 1
ATOM 1593 N N . PRO A 1 202 ? 4.977 19.124 14.252 1.00 94.50 202 PRO A N 1
ATOM 1594 C CA . PRO A 1 202 ? 3.922 19.145 15.258 1.00 94.50 202 PRO A CA 1
ATOM 1595 C C . PRO A 1 202 ? 2.530 19.052 14.629 1.00 94.50 202 PRO A C 1
ATOM 1597 O O . PRO A 1 202 ? 2.221 19.735 13.646 1.00 94.50 202 PRO A O 1
ATOM 1600 N N . PHE A 1 203 ? 1.679 18.228 15.234 1.00 95.12 203 PHE A N 1
ATOM 1601 C CA . PHE A 1 203 ? 0.338 17.956 14.735 1.00 95.12 203 PHE A CA 1
ATOM 1602 C C . PHE A 1 203 ? -0.668 17.726 15.865 1.00 95.12 203 PHE A C 1
ATOM 1604 O O . PHE A 1 203 ? -0.325 17.436 17.017 1.00 95.12 203 PHE A O 1
ATOM 1611 N N . ARG A 1 204 ? -1.950 17.846 15.528 1.00 95.31 204 ARG A N 1
ATOM 1612 C CA . ARG A 1 204 ? -3.075 17.540 16.412 1.00 95.31 204 ARG A CA 1
ATOM 1613 C C . ARG A 1 204 ? -3.995 16.536 15.743 1.00 95.31 204 ARG A C 1
ATOM 1615 O O . ARG A 1 204 ? -4.356 16.711 14.588 1.00 95.31 204 ARG A O 1
ATOM 1622 N N . VAL A 1 205 ? -4.402 15.521 16.493 1.00 96.62 205 VAL A N 1
ATOM 1623 C CA . VAL A 1 205 ? -5.422 14.557 16.086 1.00 96.62 205 VAL A CA 1
ATOM 1624 C C . VAL A 1 205 ? -6.692 14.846 16.869 1.00 96.62 205 VAL A C 1
ATOM 1626 O O . VAL A 1 205 ? -6.674 14.828 18.100 1.00 96.62 205 VAL A O 1
ATOM 1629 N N . THR A 1 206 ? -7.786 15.080 16.156 1.00 96.94 206 THR A N 1
ATOM 1630 C CA . THR A 1 206 ? -9.123 15.283 16.715 1.00 96.94 206 THR A CA 1
ATOM 1631 C C . THR A 1 206 ? -10.034 14.198 16.169 1.00 96.94 206 THR A C 1
ATOM 1633 O O . THR A 1 206 ? -10.181 14.075 14.955 1.00 96.94 206 THR A O 1
ATOM 1636 N N . VAL A 1 207 ? -10.649 13.407 17.042 1.00 96.56 207 VAL A N 1
ATOM 1637 C CA . VAL A 1 207 ? -11.584 12.354 16.633 1.00 96.56 207 VAL A CA 1
ATOM 1638 C C . VAL A 1 207 ? -12.994 12.768 16.974 1.00 96.56 207 VAL A C 1
ATOM 1640 O O . VAL A 1 207 ? -13.281 13.164 18.107 1.00 96.56 207 VAL A O 1
ATOM 1643 N N . ARG A 1 208 ? -13.863 12.646 15.977 1.00 95.44 208 ARG A N 1
ATOM 1644 C CA . ARG A 1 208 ? -15.285 12.903 16.078 1.00 95.44 208 ARG A CA 1
ATOM 1645 C C . ARG A 1 208 ? -16.090 11.646 15.804 1.00 95.44 208 ARG A C 1
ATOM 1647 O O . ARG A 1 208 ? -15.765 10.853 14.918 1.00 95.44 208 ARG A O 1
ATOM 1654 N N . MET A 1 209 ? -17.167 11.516 16.557 1.00 90.94 209 MET A N 1
ATOM 1655 C CA . MET A 1 209 ? -18.190 10.499 16.387 1.00 90.94 209 MET A CA 1
ATOM 1656 C C . MET A 1 209 ? -19.537 11.204 16.463 1.00 90.94 209 MET A C 1
ATOM 1658 O O . MET A 1 209 ? -19.760 11.990 17.380 1.00 90.94 209 MET A O 1
ATOM 1662 N N . ASP A 1 210 ? -20.372 11.015 15.442 1.00 85.31 210 ASP A N 1
ATOM 1663 C CA . ASP A 1 210 ? -21.657 11.711 15.289 1.00 85.31 210 ASP A CA 1
ATOM 1664 C C . ASP A 1 210 ? -21.546 13.242 15.473 1.00 85.31 210 ASP A C 1
ATOM 1666 O O . ASP A 1 210 ? -22.380 13.894 16.094 1.00 85.31 210 ASP A O 1
ATOM 1670 N N . GLY A 1 211 ? -20.456 13.825 14.956 1.00 85.31 211 GLY A N 1
ATOM 1671 C CA . GLY A 1 211 ? -20.155 15.260 15.039 1.00 85.31 211 GLY A CA 1
ATOM 1672 C C . GLY A 1 211 ? -19.567 15.736 16.375 1.00 85.31 211 GLY A C 1
ATOM 1673 O O . GLY A 1 211 ? -19.018 16.836 16.431 1.00 85.31 211 GLY A O 1
ATOM 1674 N N . GLN A 1 212 ? -19.597 14.918 17.430 1.00 90.75 212 GLN A N 1
ATOM 1675 C CA . GLN A 1 212 ? -19.046 15.265 18.741 1.00 90.75 212 GLN A CA 1
ATOM 1676 C C . GLN A 1 212 ? -17.568 14.896 18.850 1.00 90.75 212 GLN A C 1
ATOM 1678 O O . GLN A 1 212 ? -17.156 13.822 18.417 1.00 90.75 212 GLN A O 1
ATOM 1683 N N . ILE A 1 213 ? -16.760 15.772 19.455 1.00 94.62 213 ILE A N 1
ATOM 1684 C CA . ILE A 1 213 ? -15.346 15.489 19.729 1.00 94.62 213 ILE A CA 1
ATOM 1685 C C . ILE A 1 213 ? -15.264 14.502 20.893 1.00 94.62 213 ILE A C 1
ATOM 1687 O O . ILE A 1 213 ? -15.580 14.846 22.027 1.00 94.62 213 ILE A O 1
ATOM 1691 N N . VAL A 1 214 ? -14.793 13.291 20.608 1.00 93.94 214 VAL A N 1
ATOM 1692 C CA . VAL A 1 214 ? -14.614 12.227 21.609 1.00 93.94 214 VAL A CA 1
ATOM 1693 C C . VAL A 1 214 ? -13.162 12.076 22.051 1.00 93.94 214 VAL A C 1
ATOM 1695 O O . VAL A 1 214 ? -12.880 11.458 23.074 1.00 93.94 214 VAL A O 1
ATOM 1698 N N . MET A 1 215 ? -12.219 12.637 21.289 1.00 95.19 215 MET A N 1
ATOM 1699 C CA . MET A 1 215 ? -10.801 12.628 21.635 1.00 95.19 215 MET A CA 1
ATOM 1700 C C . MET A 1 215 ? -10.064 13.770 20.941 1.00 95.19 215 MET A C 1
ATOM 1702 O O . MET A 1 215 ? -10.304 14.052 19.767 1.00 95.19 215 MET A O 1
ATOM 1706 N N . GLN A 1 216 ? -9.115 14.380 21.650 1.00 96.50 216 GLN A N 1
ATOM 1707 C CA . GLN A 1 216 ? -8.131 15.279 21.060 1.00 96.50 216 GLN A CA 1
ATOM 1708 C C . GLN A 1 216 ? -6.749 15.034 21.679 1.00 96.50 216 GLN A C 1
ATOM 1710 O O . GLN A 1 216 ? -6.595 15.088 22.898 1.00 96.50 216 GLN A O 1
ATOM 1715 N N . LYS A 1 217 ? -5.731 14.786 20.849 1.00 96.62 217 LYS A N 1
ATOM 1716 C CA . LYS A 1 217 ? -4.336 14.572 21.273 1.00 96.62 217 LYS A CA 1
ATOM 1717 C C . LYS A 1 217 ? -3.368 15.324 20.364 1.00 96.62 217 LYS A C 1
ATOM 1719 O O . LYS A 1 217 ? -3.686 15.622 19.216 1.00 96.62 217 LYS A O 1
ATOM 1724 N N . ARG A 1 218 ? -2.187 15.651 20.885 1.00 95.88 218 ARG A N 1
ATOM 1725 C CA . ARG A 1 218 ? -1.100 16.300 20.137 1.00 95.88 218 ARG A CA 1
ATOM 1726 C C . ARG A 1 218 ? 0.077 15.343 19.997 1.00 95.88 218 ARG A C 1
ATOM 1728 O O . ARG A 1 218 ? 0.290 14.521 20.884 1.00 95.88 218 ARG A O 1
ATOM 1735 N N . GLY A 1 219 ? 0.802 15.474 18.896 1.00 95.25 219 GLY A N 1
ATOM 1736 C CA . GLY A 1 219 ? 2.052 14.772 18.631 1.00 95.25 219 GLY A CA 1
ATOM 1737 C C . GLY A 1 219 ? 3.048 15.679 17.916 1.00 95.25 219 GLY A C 1
ATOM 1738 O O . GLY A 1 219 ? 2.750 16.837 17.609 1.00 95.25 219 GLY A O 1
ATOM 1739 N N . ASP A 1 220 ? 4.233 15.142 17.657 1.00 94.31 220 ASP A N 1
ATOM 1740 C CA . ASP A 1 220 ? 5.334 15.831 16.987 1.00 94.31 220 ASP A CA 1
ATOM 1741 C C . ASP A 1 220 ? 6.254 14.847 16.242 1.00 94.31 220 ASP A C 1
ATOM 1743 O O . ASP A 1 220 ? 5.933 13.665 16.104 1.00 94.31 220 ASP A O 1
ATOM 1747 N N . ARG A 1 221 ? 7.409 15.344 15.776 1.00 92.12 221 ARG A N 1
ATOM 1748 C CA . ARG A 1 221 ? 8.443 14.577 15.054 1.00 92.12 221 ARG A CA 1
ATOM 1749 C C . ARG A 1 221 ? 8.928 13.326 15.783 1.00 92.12 221 ARG A C 1
ATOM 1751 O O . ARG A 1 221 ? 9.392 12.393 15.140 1.00 92.12 221 ARG A O 1
ATOM 1758 N N . THR A 1 222 ? 8.880 13.332 17.108 1.00 91.69 222 THR A N 1
ATOM 1759 C CA . THR A 1 222 ? 9.364 12.245 17.968 1.00 91.69 222 THR A CA 1
ATOM 1760 C C . THR A 1 222 ? 8.225 11.470 18.622 1.00 91.69 222 THR A C 1
ATOM 1762 O O . THR A 1 222 ? 8.401 10.314 19.000 1.00 91.69 222 THR A O 1
ATOM 1765 N N . THR A 1 223 ? 7.039 12.074 18.710 1.00 94.69 223 THR A N 1
ATOM 1766 C CA . THR A 1 223 ? 5.894 11.526 19.435 1.00 94.69 223 THR A CA 1
ATOM 1767 C C . THR A 1 223 ? 4.717 11.275 18.502 1.00 94.69 223 THR A C 1
ATOM 1769 O O . THR A 1 223 ? 4.009 12.192 18.082 1.00 94.69 223 THR A O 1
ATOM 1772 N N . SER A 1 224 ? 4.451 9.997 18.233 1.00 95.75 224 SER A N 1
ATOM 1773 C CA . SER A 1 224 ? 3.235 9.571 17.532 1.00 95.75 224 SER A CA 1
ATOM 1774 C C . SER A 1 224 ? 2.005 9.546 18.451 1.00 95.75 224 SER A C 1
ATOM 1776 O O . SER A 1 224 ? 2.113 9.371 19.664 1.00 95.75 224 SER A O 1
ATOM 1778 N N . VAL A 1 225 ? 0.815 9.668 17.865 1.00 96.62 225 VAL A N 1
ATOM 1779 C CA . VAL A 1 225 ? -0.475 9.627 18.565 1.00 96.62 225 VAL A CA 1
ATOM 1780 C C . VAL A 1 225 ? -1.179 8.312 18.241 1.00 96.62 225 VAL A C 1
ATOM 1782 O O . VAL A 1 225 ? -1.604 8.115 17.109 1.00 96.62 225 VAL A O 1
ATOM 1785 N N . ALA A 1 226 ? -1.328 7.424 19.229 1.00 96.25 226 ALA A N 1
ATOM 1786 C CA . ALA A 1 226 ? -1.932 6.097 19.059 1.00 96.25 226 ALA A CA 1
ATOM 1787 C C . ALA A 1 226 ? -3.227 5.915 19.882 1.00 96.25 226 ALA A C 1
ATOM 1789 O O . ALA A 1 226 ? -3.204 5.308 20.957 1.00 96.25 226 ALA A O 1
ATOM 1790 N N . PRO A 1 227 ? -4.365 6.498 19.468 1.00 92.56 227 PRO A N 1
ATOM 1791 C CA . PRO A 1 227 ? -5.623 6.340 20.183 1.00 92.56 227 PRO A CA 1
ATOM 1792 C C . PRO A 1 227 ? -6.178 4.921 20.122 1.00 92.56 227 PRO A C 1
ATOM 1794 O O . PRO A 1 227 ? -6.078 4.223 19.117 1.00 92.56 227 PRO A O 1
ATOM 1797 N N . THR A 1 228 ? -6.850 4.552 21.208 1.00 94.44 228 THR A N 1
ATOM 1798 C CA . THR A 1 228 ? -7.815 3.454 21.267 1.00 94.44 228 THR A CA 1
ATOM 1799 C C . THR A 1 228 ? -9.105 4.037 21.828 1.00 94.44 228 THR A C 1
ATOM 1801 O O . THR A 1 228 ? -9.092 4.621 22.911 1.00 94.44 228 THR A O 1
ATOM 1804 N N . LEU A 1 229 ? -10.187 3.958 21.061 1.00 94.69 229 LEU A N 1
ATOM 1805 C CA . LEU A 1 229 ? -11.478 4.554 21.387 1.00 94.69 229 LEU A CA 1
ATOM 1806 C C . LEU A 1 229 ? -12.472 3.448 21.695 1.00 94.69 229 LEU A C 1
ATOM 1808 O O . LEU A 1 229 ? -12.712 2.597 20.844 1.00 94.69 229 LEU A O 1
ATOM 1812 N N . SER A 1 230 ? -13.055 3.485 22.892 1.00 93.94 230 SER A N 1
ATOM 1813 C CA . SER A 1 230 ? -14.168 2.605 23.243 1.00 93.94 230 SER A CA 1
ATOM 1814 C C . SER A 1 230 ? -15.433 3.057 22.518 1.00 93.94 230 SER A C 1
ATOM 1816 O O . SER A 1 230 ? -15.824 4.222 22.595 1.00 93.94 230 SER A O 1
ATOM 1818 N N . LEU A 1 231 ? -16.070 2.117 21.829 1.00 93.19 231 LEU A N 1
ATOM 1819 C CA . LEU A 1 231 ? -17.309 2.295 21.072 1.00 93.19 231 LEU A CA 1
ATOM 1820 C C . LEU A 1 231 ? -18.495 1.585 21.738 1.00 93.19 231 LEU A C 1
ATOM 1822 O O . LEU A 1 231 ? -19.612 1.639 21.235 1.00 93.19 231 LEU A O 1
ATOM 1826 N N . VAL A 1 232 ? -18.285 0.981 22.913 1.00 90.94 232 VAL A N 1
ATOM 1827 C CA . VAL A 1 232 ? -19.324 0.255 23.664 1.00 90.94 232 VAL A CA 1
ATOM 1828 C C . VAL A 1 232 ? -20.527 1.149 23.996 1.00 90.94 232 VAL A C 1
ATOM 1830 O O . VAL A 1 232 ? -21.665 0.696 23.913 1.00 90.94 232 VAL A O 1
ATOM 1833 N N . GLY A 1 233 ? -20.288 2.426 24.316 1.00 87.12 233 GLY A N 1
ATOM 1834 C CA . GLY A 1 233 ? -21.341 3.422 24.560 1.00 87.12 233 GLY A CA 1
ATOM 1835 C C . GLY A 1 233 ? -22.017 3.963 23.294 1.00 87.12 233 GLY A C 1
ATOM 1836 O O . GLY A 1 233 ? -22.966 4.734 23.397 1.00 87.12 233 GLY A O 1
ATOM 1837 N N . TYR A 1 234 ? -21.553 3.559 22.108 1.00 88.31 234 TYR A N 1
ATOM 1838 C CA . TYR A 1 234 ? -21.985 4.074 20.808 1.00 88.31 234 TYR A CA 1
ATOM 1839 C C . TYR A 1 234 ? -22.350 2.924 19.851 1.00 88.31 234 TYR A C 1
ATOM 1841 O O . TYR A 1 234 ? -21.788 2.808 18.762 1.00 88.31 234 TYR A O 1
ATOM 1849 N N . PRO A 1 235 ? -23.320 2.060 20.208 1.00 84.69 235 PRO A N 1
ATOM 1850 C CA . PRO A 1 235 ? -23.602 0.816 19.481 1.00 84.69 235 PRO A CA 1
ATOM 1851 C C . PRO A 1 235 ? -24.116 1.019 18.047 1.00 84.69 235 PRO A C 1
ATOM 1853 O O . PRO A 1 235 ? -24.184 0.063 17.279 1.00 84.69 235 PRO A O 1
ATOM 1856 N N . ARG A 1 236 ? -24.511 2.246 17.686 1.00 87.62 236 ARG A N 1
ATOM 1857 C CA . ARG A 1 236 ? -24.974 2.614 16.341 1.00 87.62 236 ARG A CA 1
ATOM 1858 C C . ARG A 1 236 ? -23.909 3.321 15.503 1.00 87.62 236 ARG A C 1
ATOM 1860 O O . ARG A 1 236 ? -24.177 3.596 14.336 1.00 87.62 236 ARG A O 1
ATOM 1867 N N . ALA A 1 237 ? -22.735 3.612 16.064 1.00 89.69 237 ALA A N 1
ATOM 1868 C CA . ALA A 1 237 ? -21.663 4.251 15.316 1.00 89.69 237 ALA A CA 1
ATOM 1869 C C . ALA A 1 237 ? -21.239 3.344 14.155 1.00 89.69 237 ALA A C 1
ATOM 1871 O O . ALA A 1 237 ? -20.945 2.164 14.347 1.00 89.69 237 ALA A O 1
ATOM 1872 N N . THR A 1 238 ? -21.210 3.895 12.943 1.00 92.44 238 THR A N 1
ATOM 1873 C CA . THR A 1 238 ? -20.751 3.191 11.729 1.00 92.44 238 THR A CA 1
ATOM 1874 C C . THR A 1 238 ? -19.396 3.685 11.235 1.00 92.44 238 THR A C 1
ATOM 1876 O O . THR A 1 238 ? -18.832 3.137 10.286 1.00 92.44 238 THR A O 1
ATOM 1879 N N . SER A 1 239 ? -18.893 4.761 11.838 1.00 95.25 239 SER A N 1
ATOM 1880 C CA . SER A 1 239 ? -17.673 5.422 11.405 1.00 95.25 239 SER A CA 1
ATOM 1881 C C . SER A 1 239 ? -17.084 6.333 12.473 1.00 95.25 239 SER A C 1
ATOM 1883 O O . SER A 1 239 ? -17.799 6.840 13.335 1.00 95.25 239 SER A O 1
ATOM 1885 N N . LEU A 1 240 ? -15.794 6.618 12.331 1.00 95.50 240 LEU A N 1
ATOM 1886 C CA . LEU A 1 240 ? -15.065 7.653 13.051 1.00 95.50 240 LEU A CA 1
ATOM 1887 C C . LEU A 1 240 ? -14.483 8.646 12.059 1.00 95.50 240 LEU A C 1
ATOM 1889 O O . LEU A 1 240 ? -13.795 8.246 11.120 1.00 95.50 240 LEU A O 1
ATOM 1893 N N . GLN A 1 241 ? -14.712 9.930 12.303 1.00 96.38 241 GLN A N 1
ATOM 1894 C CA . GLN A 1 241 ? -14.063 11.002 11.558 1.00 96.38 241 GLN A CA 1
ATOM 1895 C C . GLN A 1 241 ? -12.831 11.454 12.332 1.00 96.38 241 GLN A C 1
ATOM 1897 O O . GLN A 1 241 ? -12.921 11.815 13.504 1.00 96.38 241 GLN A O 1
ATOM 1902 N N . VAL A 1 242 ? -11.671 11.435 11.691 1.00 96.44 242 VAL A N 1
ATOM 1903 C CA . VAL A 1 242 ? -10.401 11.798 12.313 1.00 96.44 242 VAL A CA 1
ATOM 1904 C C . VAL A 1 242 ? -9.796 12.951 11.539 1.00 96.44 242 VAL A C 1
ATOM 1906 O O . VAL A 1 242 ? -9.419 12.791 10.386 1.00 96.44 242 VAL A O 1
ATOM 1909 N N . GLN A 1 243 ? -9.673 14.101 12.189 1.00 95.56 243 GLN A N 1
ATOM 1910 C CA . GLN A 1 243 ? -8.975 15.267 11.669 1.00 95.56 243 GLN A CA 1
ATOM 1911 C C . GLN A 1 243 ? -7.531 15.270 12.181 1.00 95.56 243 GLN A C 1
ATOM 1913 O O . GLN A 1 243 ? -7.283 15.033 13.364 1.00 95.56 243 GLN A O 1
ATOM 1918 N N . VAL A 1 244 ? -6.589 15.540 11.286 1.00 95.19 244 VAL A N 1
ATOM 1919 C CA . VAL A 1 244 ? -5.158 15.672 11.527 1.00 95.19 244 VAL A CA 1
ATOM 1920 C C . VAL A 1 244 ? -4.715 17.051 11.047 1.00 95.19 244 VAL A C 1
ATOM 1922 O O . VAL A 1 244 ? -4.579 17.302 9.849 1.00 95.19 244 VAL A O 1
ATOM 1925 N N . ASP A 1 245 ? -4.489 17.944 12.003 1.00 93.12 245 ASP A N 1
ATOM 1926 C CA . ASP A 1 245 ? -4.050 19.312 11.753 1.00 93.12 245 ASP A CA 1
ATOM 1927 C C . ASP A 1 245 ? -2.536 19.406 11.944 1.00 93.12 245 ASP A C 1
ATOM 1929 O O . ASP A 1 245 ? -2.039 19.319 13.069 1.00 93.12 245 ASP A O 1
ATOM 1933 N N . CYS A 1 246 ? -1.808 19.585 10.845 1.00 89.62 246 CYS A N 1
ATOM 1934 C CA . CYS A 1 246 ? -0.369 19.842 10.840 1.00 89.62 246 CYS A CA 1
ATOM 1935 C C . CYS A 1 246 ? -0.097 21.348 10.719 1.00 89.62 246 CYS A C 1
ATOM 1937 O O . CYS A 1 246 ? -0.839 22.060 10.036 1.00 89.62 246 CYS A O 1
ATOM 1939 N N . LEU A 1 247 ? 0.946 21.844 11.395 1.00 79.81 247 LEU A N 1
ATOM 1940 C CA . LEU A 1 247 ? 1.208 23.287 11.484 1.00 79.81 247 LEU A CA 1
ATOM 1941 C C . LEU A 1 247 ? 1.761 23.904 10.190 1.00 79.81 247 LEU A C 1
ATOM 1943 O O . LEU A 1 247 ? 1.379 25.025 9.862 1.00 79.81 247 LEU A O 1
ATOM 1947 N N . SER A 1 248 ? 2.642 23.210 9.467 1.00 80.06 248 SER A N 1
ATOM 1948 C CA . SER A 1 248 ? 3.403 23.795 8.348 1.00 80.06 248 SER A CA 1
ATOM 1949 C C . SER A 1 248 ? 2.981 23.250 6.986 1.00 80.06 248 SER A C 1
ATOM 1951 O O . SER A 1 248 ? 2.996 23.992 6.005 1.00 80.06 248 SER A O 1
ATOM 1953 N N . ARG A 1 249 ? 2.603 21.969 6.882 1.00 72.44 249 ARG A N 1
ATOM 1954 C CA . ARG A 1 249 ? 2.083 21.381 5.637 1.00 72.44 249 ARG A CA 1
ATOM 1955 C C . ARG A 1 249 ? 0.597 21.092 5.746 1.00 72.44 249 ARG A C 1
ATOM 1957 O O . ARG A 1 249 ? 0.070 20.754 6.798 1.00 72.44 249 ARG A O 1
ATOM 1964 N N . HIS A 1 250 ? -0.099 21.210 4.622 1.00 67.94 250 HIS A N 1
ATOM 1965 C CA . HIS A 1 250 ? -1.547 21.007 4.568 1.00 67.94 250 HIS A CA 1
ATOM 1966 C C . HIS A 1 250 ? -1.968 19.685 3.925 1.00 67.94 250 HIS A C 1
ATOM 1968 O O . HIS A 1 250 ? -3.119 19.291 4.091 1.00 67.94 250 HIS A O 1
ATOM 1974 N N . GLN A 1 251 ? -1.059 19.013 3.216 1.00 72.19 251 GLN A N 1
ATOM 1975 C CA . GLN A 1 251 ? -1.276 17.724 2.559 1.00 72.19 251 GLN A CA 1
ATOM 1976 C C . GLN A 1 251 ? -0.095 16.799 2.842 1.00 72.19 251 GLN A C 1
ATOM 1978 O O . GLN A 1 251 ? 1.028 17.277 3.023 1.00 72.19 251 GLN A O 1
ATOM 1983 N N . ASP A 1 252 ? -0.374 15.495 2.909 1.00 82.12 252 ASP A N 1
ATOM 1984 C CA . ASP A 1 252 ? 0.593 14.407 3.115 1.00 82.12 252 ASP A CA 1
ATOM 1985 C C . ASP A 1 252 ? 1.541 14.628 4.310 1.00 82.12 252 ASP A C 1
ATOM 1987 O O . ASP A 1 252 ? 2.653 14.104 4.363 1.00 82.12 252 ASP A O 1
ATOM 1991 N N . CYS A 1 253 ? 1.103 15.425 5.287 1.00 87.75 253 CYS A N 1
ATOM 1992 C CA . CYS A 1 253 ? 1.915 15.824 6.434 1.00 87.75 253 CYS A CA 1
ATOM 1993 C C . CYS A 1 253 ? 2.033 14.712 7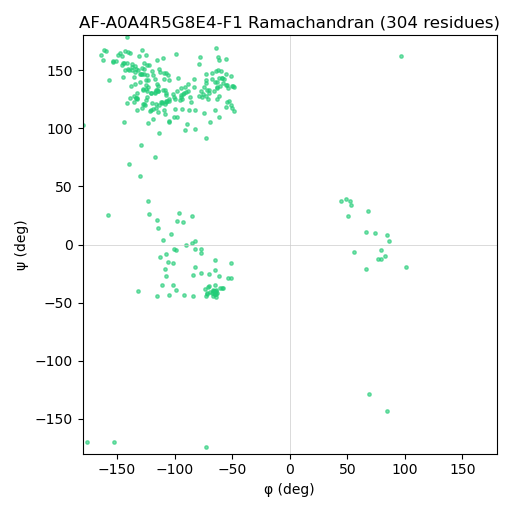.481 1.00 87.75 253 CYS A C 1
ATOM 1995 O O . CYS A 1 253 ? 2.998 14.670 8.240 1.00 87.75 253 CYS A O 1
ATOM 1997 N N . ALA A 1 254 ? 1.057 13.802 7.504 1.00 94.06 254 ALA A N 1
ATOM 1998 C CA . ALA A 1 254 ? 0.947 12.738 8.482 1.00 94.06 254 ALA A CA 1
ATOM 1999 C C . ALA A 1 254 ? 0.764 11.371 7.818 1.00 94.06 254 ALA A C 1
ATOM 2001 O O . ALA A 1 254 ? 0.204 11.242 6.726 1.00 94.06 254 ALA A O 1
ATOM 2002 N N . ARG A 1 255 ? 1.222 10.346 8.529 1.00 95.56 255 ARG A N 1
ATOM 2003 C CA . ARG A 1 255 ? 1.177 8.931 8.181 1.00 95.56 255 ARG A CA 1
ATOM 2004 C C . ARG A 1 255 ? 0.262 8.202 9.167 1.00 95.56 255 ARG A C 1
ATOM 2006 O O . ARG A 1 255 ? 0.383 8.384 10.379 1.00 95.56 255 ARG A O 1
ATOM 2013 N N . LEU A 1 256 ? -0.640 7.380 8.644 1.00 96.25 256 LEU A N 1
ATOM 2014 C CA . LEU A 1 256 ? -1.560 6.519 9.384 1.00 96.25 256 LEU A CA 1
ATOM 2015 C C . LEU A 1 256 ? -1.016 5.087 9.424 1.00 96.25 256 LEU A C 1
ATOM 2017 O O . LEU A 1 256 ? -0.797 4.495 8.371 1.00 96.25 256 LEU A O 1
ATOM 2021 N N . TYR A 1 257 ? -0.873 4.531 10.623 1.00 94.69 257 TYR A N 1
ATOM 2022 C CA . TYR A 1 257 ? -0.355 3.196 10.916 1.00 94.69 257 TYR A CA 1
ATOM 2023 C C . TYR A 1 257 ? -1.349 2.373 11.756 1.00 94.69 257 TYR A C 1
ATOM 2025 O O . TYR A 1 257 ? -2.258 2.915 12.391 1.00 94.69 257 TYR A O 1
ATOM 2033 N N . PHE A 1 258 ? -1.147 1.049 11.778 1.00 91.44 258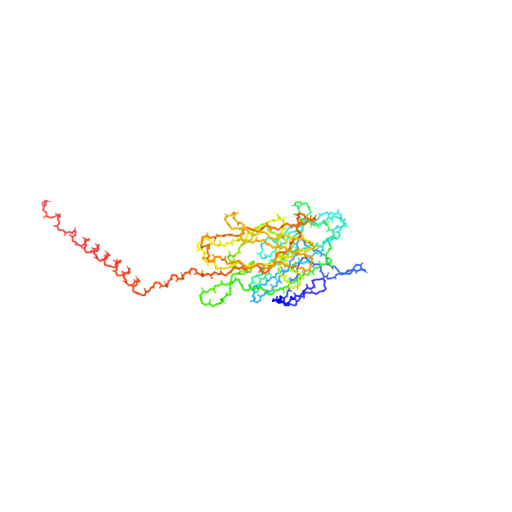 PHE A N 1
ATOM 2034 C CA . PHE A 1 258 ? -1.769 0.074 12.697 1.00 91.44 258 PHE A CA 1
ATOM 2035 C C . PHE A 1 258 ? -3.280 0.232 12.924 1.00 91.44 258 PHE A C 1
ATOM 2037 O O . PHE A 1 258 ? -3.776 0.052 14.037 1.00 91.44 258 PHE A O 1
ATOM 2044 N N . THR A 1 259 ? -4.020 0.583 11.875 1.00 94.69 259 THR A N 1
ATOM 2045 C CA . THR A 1 259 ? -5.457 0.838 11.988 1.00 94.69 259 THR A CA 1
ATOM 2046 C C . THR A 1 259 ? -6.234 -0.470 12.099 1.00 94.69 259 THR A C 1
ATOM 2048 O O . THR A 1 259 ? -6.073 -1.373 11.275 1.00 94.69 259 THR A O 1
ATOM 2051 N N . ARG A 1 260 ? -7.066 -0.584 13.133 1.00 95.62 260 ARG A N 1
ATOM 2052 C CA . ARG A 1 260 ? -7.815 -1.800 13.468 1.00 95.62 260 ARG A CA 1
ATOM 2053 C C . ARG A 1 260 ? -9.103 -1.484 14.227 1.00 95.62 260 ARG A C 1
ATOM 2055 O O . ARG A 1 260 ? -9.202 -0.445 14.877 1.00 95.62 260 ARG A O 1
ATOM 2062 N N . ALA A 1 261 ? -10.052 -2.409 14.186 1.00 96.12 261 ALA A N 1
ATOM 2063 C CA . ALA A 1 261 ? -11.280 -2.361 14.975 1.00 96.12 261 ALA A CA 1
ATOM 2064 C C . ALA A 1 261 ? -11.554 -3.731 15.604 1.00 96.12 261 ALA A C 1
ATOM 2066 O O . ALA A 1 261 ? -11.369 -4.747 14.933 1.00 96.12 261 ALA A O 1
ATOM 2067 N N . SER A 1 262 ? -11.978 -3.770 16.866 1.00 95.06 262 SER A N 1
ATOM 2068 C CA . SER A 1 262 ? -12.459 -5.004 17.498 1.00 95.06 262 SER A CA 1
ATOM 2069 C C . SER A 1 262 ? -13.981 -5.030 17.453 1.00 95.06 262 SER A C 1
ATOM 2071 O O . SER A 1 262 ? -14.634 -4.044 17.799 1.00 95.06 262 SER A O 1
ATOM 2073 N N . VAL A 1 263 ? -14.555 -6.149 17.031 1.00 93.81 263 VAL A N 1
ATOM 2074 C CA . VAL A 1 263 ? -15.988 -6.292 16.780 1.00 93.81 263 VAL A CA 1
ATOM 2075 C C . VAL A 1 263 ? -16.518 -7.584 17.373 1.00 93.81 263 VAL A C 1
ATOM 2077 O O . VAL A 1 263 ? -15.795 -8.572 17.475 1.00 93.81 263 VAL A O 1
ATOM 2080 N N . VAL A 1 264 ? -17.803 -7.589 17.698 1.00 89.88 264 VAL A N 1
ATOM 2081 C CA . VAL A 1 264 ? -18.553 -8.829 17.894 1.00 89.88 264 VAL A CA 1
ATOM 2082 C C . VAL A 1 264 ? -19.088 -9.229 16.518 1.00 89.88 264 VAL A C 1
ATOM 2084 O O . VAL A 1 264 ? -19.857 -8.452 15.936 1.00 89.88 264 VAL A O 1
ATOM 2087 N N . PRO A 1 265 ? -18.668 -10.372 15.950 1.00 76.44 265 PRO A N 1
ATOM 2088 C CA . PRO A 1 265 ? -19.226 -10.872 14.705 1.00 76.44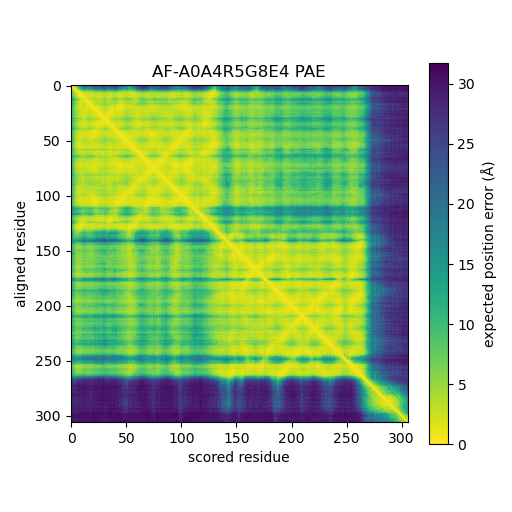 265 PRO A CA 1
ATOM 2089 C C . PRO A 1 265 ? -20.746 -11.008 14.841 1.00 76.44 265 PRO A C 1
ATOM 2091 O O . PRO A 1 265 ? -21.230 -11.315 15.934 1.00 76.44 265 PRO A O 1
ATOM 2094 N N . PRO A 1 266 ? -21.517 -10.789 13.764 1.00 69.25 266 PRO A N 1
ATOM 2095 C CA . PRO A 1 266 ? -22.927 -11.150 13.786 1.00 69.25 266 PRO A CA 1
ATOM 2096 C C . PRO A 1 266 ? -23.042 -12.630 14.161 1.00 69.25 266 PRO A C 1
ATOM 2098 O O . PRO A 1 266 ? -22.245 -13.440 13.678 1.00 69.25 266 PRO A O 1
ATOM 2101 N N . GLU A 1 267 ? -23.998 -12.973 15.030 1.00 63.44 267 GLU A N 1
ATOM 2102 C CA . GLU A 1 267 ? -24.291 -14.371 15.346 1.00 63.44 267 GLU A CA 1
ATOM 2103 C C . GLU A 1 267 ? -24.451 -15.120 14.024 1.00 63.44 267 GLU A C 1
ATOM 2105 O O . GLU A 1 267 ? -25.300 -14.778 13.195 1.00 63.44 267 GLU A O 1
ATOM 2110 N N . VAL A 1 268 ? -23.575 -16.098 13.783 1.00 56.12 268 VAL A N 1
ATOM 2111 C CA . VAL A 1 268 ? -23.741 -16.998 12.649 1.00 56.12 268 VAL A CA 1
ATOM 2112 C C . VAL A 1 268 ? -25.069 -17.683 12.911 1.00 56.12 268 VAL A C 1
ATOM 2114 O O . VAL A 1 268 ? -25.170 -18.442 13.874 1.00 56.12 268 VAL A O 1
ATOM 2117 N N . ALA A 1 269 ? -26.093 -17.360 12.113 1.00 47.94 269 ALA A N 1
ATOM 2118 C CA . ALA A 1 269 ? -27.369 -18.053 12.178 1.00 47.94 269 ALA A CA 1
ATOM 2119 C C . ALA A 1 269 ? -27.040 -19.544 12.166 1.00 47.94 269 ALA A C 1
ATOM 2121 O O . ALA A 1 269 ? -26.403 -20.021 11.220 1.00 47.94 269 ALA A O 1
ATOM 2122 N N . ALA A 1 270 ? -27.355 -20.232 13.267 1.00 51.25 270 ALA A N 1
ATOM 2123 C CA . ALA A 1 270 ? -27.042 -21.642 13.393 1.00 51.25 270 ALA A CA 1
ATOM 2124 C C . ALA A 1 270 ? -27.555 -22.339 12.124 1.00 51.25 270 ALA A C 1
ATOM 2126 O O . ALA A 1 270 ? -28.653 -21.997 11.664 1.00 51.25 270 ALA A O 1
ATOM 2127 N N . PRO A 1 271 ? -26.776 -23.255 11.517 1.00 49.81 271 PRO A N 1
ATOM 2128 C CA . PRO A 1 271 ? -27.279 -24.015 10.384 1.00 49.81 271 PRO A CA 1
ATOM 2129 C C . PRO A 1 271 ? -28.652 -24.579 10.772 1.00 49.81 271 PRO A C 1
ATOM 2131 O O . PRO A 1 271 ? -28.800 -25.014 11.921 1.00 49.81 271 PRO A O 1
ATOM 2134 N N . PRO A 1 272 ? -29.663 -24.510 9.882 1.00 50.59 272 PRO A N 1
ATOM 2135 C CA . PRO A 1 272 ? -31.007 -24.954 10.215 1.00 50.59 272 PRO A CA 1
ATOM 2136 C C . PRO A 1 272 ? -30.909 -26.358 10.801 1.00 50.59 272 PRO A C 1
ATOM 2138 O O . PRO A 1 272 ? -30.351 -27.272 10.190 1.00 50.59 272 PRO A O 1
ATOM 2141 N N . THR A 1 273 ? -31.364 -26.503 12.040 1.00 50.97 273 THR A N 1
ATOM 2142 C CA . THR A 1 273 ? -31.359 -27.783 12.731 1.00 50.97 273 THR A CA 1
ATOM 2143 C C . THR A 1 273 ? -32.196 -28.783 11.934 1.00 50.97 273 THR A C 1
ATOM 2145 O O . THR A 1 273 ? -33.168 -28.426 11.269 1.00 50.97 273 THR A O 1
ATOM 2148 N N . LEU A 1 274 ? -31.850 -30.069 12.002 1.00 55.03 274 LEU A N 1
ATOM 2149 C CA . LEU A 1 274 ? -32.588 -31.143 11.321 1.00 55.03 274 LEU A CA 1
ATOM 2150 C C . LEU A 1 274 ? -34.102 -31.094 11.611 1.00 55.03 274 LEU A C 1
ATOM 2152 O O . LEU A 1 274 ? -34.908 -31.432 10.753 1.00 55.03 274 LEU A O 1
ATOM 2156 N N . THR A 1 275 ? -34.495 -30.584 12.782 1.00 56.34 275 THR A N 1
ATOM 2157 C CA . THR A 1 275 ? -35.885 -30.309 13.160 1.00 56.34 275 THR A CA 1
ATOM 2158 C C . THR A 1 275 ? -36.546 -29.201 12.339 1.00 56.34 275 THR A C 1
ATOM 2160 O O . THR A 1 275 ? -37.698 -29.366 11.957 1.00 56.34 275 THR A O 1
ATOM 2163 N N . THR A 1 276 ? -35.860 -28.105 11.999 1.00 55.03 276 THR A N 1
ATOM 2164 C CA . THR A 1 276 ? -36.431 -27.059 11.126 1.00 55.03 276 THR A CA 1
ATOM 2165 C C . THR A 1 276 ? -36.574 -27.538 9.681 1.00 55.03 276 THR A C 1
ATOM 2167 O O . THR A 1 276 ? -37.582 -27.230 9.045 1.00 55.03 276 THR A O 1
ATOM 2170 N N . LEU A 1 277 ? -35.644 -28.364 9.188 1.00 54.59 277 LEU A N 1
ATOM 2171 C CA . LEU A 1 277 ? -35.751 -29.055 7.891 1.00 54.59 277 LEU A CA 1
ATOM 2172 C C . LEU A 1 277 ? -36.874 -30.108 7.867 1.00 54.59 277 LEU A C 1
ATOM 2174 O O . LEU A 1 277 ? -37.599 -30.199 6.881 1.00 54.59 277 LEU A O 1
ATOM 2178 N N . LEU A 1 278 ? -37.068 -30.864 8.952 1.00 57.25 278 LEU A N 1
ATOM 2179 C CA . LEU A 1 278 ? -38.154 -31.846 9.080 1.00 57.25 278 LEU A CA 1
ATOM 2180 C C . LEU A 1 278 ? -39.529 -31.189 9.230 1.00 57.25 278 LEU A C 1
ATOM 2182 O O . LEU A 1 278 ? -40.500 -31.691 8.675 1.00 57.25 278 LEU A O 1
ATOM 2186 N N . VAL A 1 279 ? -39.630 -30.063 9.939 1.00 61.81 279 VAL A N 1
ATOM 2187 C CA . VAL A 1 279 ? -40.900 -29.342 10.107 1.00 61.81 279 VAL A CA 1
ATOM 2188 C C . VAL A 1 279 ? -41.295 -28.635 8.814 1.00 61.81 279 VAL A C 1
ATOM 2190 O O . VAL A 1 279 ? -42.443 -28.745 8.402 1.00 61.81 279 VAL A O 1
ATOM 2193 N N . THR A 1 280 ? -40.359 -27.969 8.130 1.00 58.81 280 THR A N 1
ATOM 2194 C CA . THR A 1 280 ? -40.650 -27.316 6.840 1.00 58.81 280 THR A CA 1
ATOM 2195 C C . THR A 1 280 ? -40.850 -28.329 5.713 1.00 58.81 280 THR A C 1
ATOM 2197 O O . THR A 1 280 ? -41.818 -28.213 4.965 1.00 58.81 280 THR A O 1
ATOM 2200 N N . GLY A 1 281 ? -40.020 -29.373 5.634 1.00 61.06 281 GLY A N 1
ATOM 2201 C CA . GLY A 1 281 ? -40.201 -30.478 4.689 1.00 61.06 281 GLY A CA 1
ATOM 2202 C C . GLY A 1 281 ? -41.482 -31.278 4.947 1.00 61.06 281 GLY A C 1
ATOM 2203 O O . GLY A 1 281 ? -42.199 -31.613 4.007 1.00 61.06 281 GLY A O 1
ATOM 2204 N N . GLY A 1 282 ? -41.818 -31.518 6.217 1.00 64.19 282 GLY A N 1
ATOM 2205 C CA . GLY A 1 282 ? -43.050 -32.188 6.634 1.00 64.19 282 GLY A CA 1
ATOM 2206 C C . GLY A 1 282 ? -44.305 -31.371 6.327 1.00 64.19 282 GLY A C 1
ATOM 2207 O O . GLY A 1 282 ? -45.283 -31.934 5.842 1.00 64.19 282 GLY A O 1
ATOM 2208 N N . LEU A 1 283 ? -44.273 -30.047 6.518 1.00 68.69 283 LEU A N 1
ATOM 2209 C CA . LEU A 1 283 ? -45.378 -29.158 6.139 1.00 68.69 283 LEU A CA 1
ATOM 2210 C C . LEU A 1 283 ? -45.591 -29.122 4.625 1.00 68.69 283 LEU A C 1
ATOM 2212 O O . LEU A 1 283 ? -46.730 -29.200 4.173 1.00 68.69 283 LEU A O 1
ATOM 2216 N N . VAL A 1 284 ? -44.515 -29.053 3.837 1.00 73.38 284 VAL A N 1
ATOM 2217 C CA . VAL A 1 284 ? -44.609 -29.090 2.370 1.00 73.38 284 VAL A CA 1
ATOM 2218 C C . VAL A 1 284 ? -45.187 -30.428 1.899 1.00 73.38 284 VAL A C 1
ATOM 2220 O O . VAL A 1 284 ? -46.069 -30.442 1.042 1.00 73.38 284 VAL A O 1
ATOM 2223 N N . LEU A 1 285 ? -44.768 -31.546 2.501 1.00 72.44 285 LEU A N 1
ATOM 2224 C CA . LEU A 1 285 ? -45.312 -32.868 2.188 1.00 72.44 285 LEU A CA 1
ATOM 2225 C C . LEU A 1 285 ? -46.795 -32.990 2.579 1.00 72.44 285 LEU A C 1
ATOM 2227 O O . LEU A 1 285 ? -47.587 -33.533 1.813 1.00 72.44 285 LEU A O 1
ATOM 2231 N N . LEU A 1 286 ? -47.190 -32.450 3.737 1.00 76.81 286 LEU A N 1
ATOM 2232 C CA . LEU A 1 286 ? -48.578 -32.453 4.203 1.00 76.81 286 LEU A CA 1
ATOM 2233 C C . LEU A 1 286 ? -49.480 -31.609 3.290 1.00 76.81 286 LEU A C 1
ATOM 2235 O O . LEU A 1 286 ? -50.568 -32.048 2.931 1.00 76.81 286 LEU A O 1
ATOM 2239 N N . VAL A 1 287 ? -49.015 -30.430 2.862 1.00 79.31 287 VAL A N 1
ATOM 2240 C CA . VAL A 1 287 ? -49.731 -29.567 1.908 1.00 79.31 287 VAL A CA 1
ATOM 2241 C C . VAL A 1 287 ? -49.872 -30.255 0.549 1.00 79.31 287 VAL A C 1
ATOM 2243 O O . VAL A 1 287 ? -50.958 -30.241 -0.027 1.00 79.31 287 VAL A O 1
ATOM 2246 N N . LEU A 1 288 ? -48.821 -30.916 0.055 1.00 77.25 288 LEU A N 1
ATOM 2247 C CA . LEU A 1 288 ? -48.881 -31.688 -1.191 1.00 77.25 288 LEU A CA 1
ATOM 2248 C C . LEU A 1 288 ? -49.838 -32.882 -1.088 1.00 77.25 288 LEU A C 1
ATOM 2250 O O . LEU A 1 288 ? -50.585 -33.144 -2.030 1.00 77.25 288 LEU A O 1
ATOM 2254 N N . LEU A 1 289 ? -49.866 -33.577 0.051 1.00 78.06 289 LEU A N 1
ATOM 2255 C CA . LEU A 1 289 ? -50.801 -34.676 0.298 1.00 78.06 289 LEU A CA 1
ATOM 2256 C C . LEU A 1 289 ? -52.249 -34.185 0.397 1.00 78.06 289 LEU A C 1
ATOM 2258 O O . LEU A 1 289 ? -53.130 -34.807 -0.190 1.00 78.06 289 LEU A O 1
ATOM 2262 N N . LEU A 1 290 ? -52.497 -33.060 1.072 1.00 76.88 290 LEU A N 1
ATOM 2263 C CA . LEU A 1 290 ? -53.826 -32.450 1.172 1.00 76.88 290 LEU A CA 1
ATOM 2264 C C . LEU A 1 290 ? -54.327 -31.940 -0.185 1.00 76.88 290 LEU A C 1
ATOM 2266 O O . LEU A 1 290 ? -55.488 -32.159 -0.523 1.00 76.88 290 LEU A O 1
ATOM 2270 N N . LEU A 1 291 ? -53.455 -31.337 -0.999 1.00 77.81 291 LEU A N 1
ATOM 2271 C CA . LEU A 1 291 ? -53.778 -30.952 -2.377 1.00 77.81 291 LEU A CA 1
ATOM 2272 C C . LEU A 1 291 ? -54.074 -32.182 -3.245 1.00 77.81 291 LEU A C 1
ATOM 2274 O O . LEU A 1 291 ? -55.078 -32.202 -3.954 1.00 77.81 291 LEU A O 1
ATOM 2278 N N . ALA A 1 292 ? -53.259 -33.237 -3.154 1.00 74.19 292 ALA A N 1
ATOM 2279 C CA . ALA A 1 292 ? -53.474 -34.478 -3.898 1.00 74.19 292 ALA A CA 1
ATOM 2280 C C . ALA A 1 292 ? -54.765 -35.211 -3.480 1.00 74.19 292 ALA A C 1
ATOM 2282 O O . ALA A 1 292 ? -55.439 -35.798 -4.327 1.00 74.19 292 ALA A O 1
ATOM 2283 N N . TRP A 1 293 ? -55.139 -35.158 -2.199 1.00 67.19 293 TRP A N 1
ATOM 2284 C CA . TRP A 1 293 ? -56.415 -35.685 -1.703 1.00 67.19 293 TRP A CA 1
ATOM 2285 C C . TRP A 1 293 ? -57.610 -34.826 -2.133 1.00 67.19 293 TRP A C 1
ATOM 2287 O O . TRP A 1 293 ? -58.614 -35.377 -2.581 1.00 67.19 293 TRP A O 1
ATOM 2297 N N . GLY A 1 294 ? -57.494 -33.495 -2.083 1.00 66.00 294 GLY A N 1
ATOM 2298 C CA . GLY A 1 294 ? -58.526 -32.576 -2.577 1.00 66.00 294 GLY A CA 1
ATOM 2299 C C . GLY A 1 294 ? -58.807 -32.745 -4.074 1.00 66.00 294 GLY A C 1
ATOM 2300 O O . GLY A 1 294 ? -59.961 -32.738 -4.490 1.00 66.00 294 GLY A O 1
ATOM 2301 N N . LEU A 1 295 ? -57.769 -33.006 -4.876 1.00 61.66 295 LEU A N 1
ATOM 2302 C CA . LEU A 1 295 ? -57.888 -33.318 -6.307 1.00 61.66 295 LEU A CA 1
ATOM 2303 C C . LEU A 1 295 ? -58.520 -34.695 -6.588 1.00 61.66 295 LEU A C 1
ATOM 2305 O O . LEU A 1 295 ? -59.131 -34.876 -7.638 1.00 61.66 295 LEU A O 1
ATOM 2309 N N . ARG A 1 296 ? -58.426 -35.662 -5.665 1.00 58.22 296 ARG A N 1
ATOM 2310 C CA . ARG A 1 296 ? -59.073 -36.985 -5.798 1.00 58.22 296 ARG A CA 1
ATOM 2311 C C . ARG A 1 296 ? -60.546 -37.003 -5.390 1.00 58.22 296 ARG A C 1
ATOM 2313 O O . ARG A 1 296 ? -61.265 -37.895 -5.824 1.00 58.22 296 ARG A O 1
ATOM 2320 N N . LEU A 1 297 ? -61.006 -36.026 -4.610 1.00 55.12 297 LEU A N 1
ATOM 2321 C CA . LEU A 1 297 ? -62.421 -35.860 -4.251 1.00 55.12 297 LEU A CA 1
ATOM 2322 C C . LEU A 1 297 ? -63.245 -35.137 -5.339 1.00 55.12 297 LEU A C 1
ATOM 2324 O O . LEU A 1 297 ? -64.438 -34.911 -5.155 1.00 55.12 297 LEU A O 1
ATOM 2328 N N . LEU A 1 298 ? -62.629 -34.797 -6.477 1.00 55.59 298 LEU A N 1
ATOM 2329 C CA . LEU A 1 298 ? -63.236 -34.031 -7.568 1.00 55.59 298 LEU A CA 1
ATOM 2330 C C . LEU A 1 298 ? -63.796 -34.829 -8.770 1.00 55.59 298 LEU A C 1
ATOM 2332 O O . LEU A 1 298 ? -64.047 -34.207 -9.799 1.00 55.59 298 LEU A O 1
ATOM 2336 N N . PRO A 1 299 ? -64.116 -36.139 -8.683 1.00 51.12 299 PRO A N 1
ATOM 2337 C CA . PRO A 1 299 ? -65.079 -36.693 -9.633 1.00 51.12 299 PRO A CA 1
ATOM 2338 C C . PRO A 1 299 ? -66.198 -37.471 -8.933 1.00 51.12 299 PRO A C 1
ATOM 2340 O O . PRO A 1 299 ? -66.140 -38.691 -8.816 1.00 51.12 299 PRO A O 1
ATOM 2343 N N . ALA A 1 300 ? -67.248 -36.762 -8.508 1.00 50.12 300 ALA A N 1
ATOM 2344 C CA . ALA A 1 300 ? -68.571 -37.356 -8.272 1.00 50.12 300 ALA A CA 1
ATOM 2345 C C . ALA A 1 300 ? -69.734 -36.337 -8.323 1.00 50.12 300 ALA A C 1
ATOM 2347 O O . ALA A 1 300 ? -70.764 -36.575 -7.700 1.00 50.12 300 ALA A O 1
ATOM 2348 N N . VAL A 1 301 ? -69.603 -35.205 -9.034 1.00 51.78 301 VAL A N 1
ATOM 2349 C CA . VAL A 1 301 ? -70.714 -34.229 -9.171 1.00 51.78 301 VAL A CA 1
ATOM 2350 C C . VAL A 1 301 ? -71.276 -34.115 -10.600 1.00 51.78 301 VAL A C 1
ATOM 2352 O O . VAL A 1 301 ? -72.398 -33.655 -10.762 1.00 51.78 301 VAL A O 1
ATOM 2355 N N . ASP A 1 302 ? -70.630 -34.683 -11.625 1.00 50.16 302 ASP A N 1
ATOM 2356 C CA . ASP A 1 302 ? -71.131 -34.620 -13.017 1.00 50.16 302 ASP A CA 1
ATOM 2357 C C . ASP A 1 302 ? -71.947 -35.847 -13.480 1.00 50.16 302 ASP A C 1
ATOM 2359 O O . ASP A 1 302 ? -72.016 -36.156 -14.667 1.00 50.16 302 ASP A O 1
ATOM 2363 N N . ARG A 1 303 ? -72.615 -36.567 -12.567 1.00 47.16 303 ARG A N 1
ATOM 2364 C CA . ARG A 1 303 ? -73.557 -37.652 -12.933 1.00 47.16 303 ARG A CA 1
ATOM 2365 C C . ARG A 1 303 ? -74.972 -37.478 -12.380 1.00 47.16 303 ARG A C 1
ATOM 2367 O O . ARG A 1 303 ? -75.634 -38.452 -12.043 1.00 47.16 303 ARG A O 1
ATOM 2374 N N . VAL A 1 304 ? -75.458 -36.239 -12.336 1.00 50.00 304 VAL A N 1
ATOM 2375 C CA . VAL A 1 304 ? -76.900 -35.941 -12.258 1.00 50.00 304 VAL A CA 1
ATOM 2376 C C . VAL A 1 304 ? -77.213 -34.751 -13.170 1.00 50.00 304 VAL A C 1
ATOM 2378 O O . VAL A 1 304 ? -77.474 -33.651 -12.697 1.00 50.00 304 VAL A O 1
ATOM 2381 N N . ARG A 1 305 ? -77.118 -34.955 -14.490 1.00 48.47 305 ARG A N 1
ATOM 2382 C CA . ARG A 1 305 ? -77.838 -34.215 -15.550 1.00 48.47 305 ARG A CA 1
ATOM 2383 C C . ARG A 1 305 ? -77.433 -34.796 -16.907 1.00 48.47 305 ARG A C 1
ATOM 2385 O O . ARG A 1 305 ? -76.343 -34.518 -17.394 1.00 48.47 305 ARG A O 1
ATOM 2392 N N . GLY A 1 306 ? -78.321 -35.607 -17.475 1.00 38.59 306 GLY A N 1
ATOM 2393 C CA . GLY A 1 306 ? -78.164 -36.285 -18.760 1.00 38.59 306 GLY A CA 1
ATOM 2394 C C . GLY A 1 306 ? -78.852 -37.630 -18.722 1.00 38.59 306 GLY A C 1
ATOM 2395 O O . GLY A 1 306 ? -78.145 -38.610 -18.412 1.00 38.59 306 GLY A O 1
#

Foldseek 3Di:
DWFFQKDKDFPQQDDPPQKDKPQWDHWDDPPPFIKIWGPDQKIKIKHADQAKWKKKKKWKKAWAPAKKWKFKDKPNHTQDIDIDGHRDIDIDMGIDMDGHTMMMIMIGIDGPPHRPDPIGMIIGTTMMIIGHFDAQWDDPDPQKIKGWPPGPPRQKDKDQWADWDDPSTFIKTFRFQLKMKIFGDFPWFWFKKKKKKAFQAKKKKFKDWPNDTPDIDIAGNVGIDIDIDGCNVPRRTGMMMIGMGGDPDRGSGMMMGGTMIMTNPDPPPPDQPVVNVCVVVVVVVVVVVVVVVVVVVPPDPPPPDD

Secondary structure (DSSP, 8-state):
-PPPPPEEEETTT---TT-EEESBPSPEE-SS-EEB-B-SSEEEEEEEESS-EEEEEEEEEE-SSS-EEEEEEETTEEEEEEEE-TT--EEEEEEEEPPSEEEEEEEEEEETTEE-SSS--EEEEEEEEEEEPPPSEEE-STT-EEEETTSTT---EEESEEEEEE-SS-EEEEE-SSEEEEE--TT-EEEEEEEEEEESS-EEEEEEETTEEEEEEEE-SS--B--EEE-TT-TT--EEEEEEEESS-SSS-EEEEEEEEEEEPPP--PPPPHHHHHHHHHHHHHHHHHHHHHHHT-SSSSSS--

Mean predicted aligned error: 10.81 Å

Radius of gyration: 28.76 Å; Cα contacts (8 Å, |Δi|>4): 699; chains: 1; bounding box: 107×61×56 Å